Protein AF-A0A7G4RE56-F1 (afdb_monomer_lite)

Sequence (314 aa):
MMWFKVSLYVEFMYIWIKIKLLVVIKYFFMFKDSVDKNINSIPRKENYVLDYPNENDLSDFLHYVKHDDAMAEIYFKNNEVLEDETIQLFKNQGKFIHKSDNKINQRCDLMLVLRDHGKVIGFIELRLTKNSKMMPQLFSLFIDEPYRRKGLANLMMVHALDFFVHSGQKDMTVSPTAESLTVYNKFAFYPPEFDDNGLKNWFEKKEDERLDILQNEPSEFLMMDLRNPSCRETFEFHRKKAVQNFVKFDISPLLKDDLKTDVFEWRKKATTPPSLANNDLGVLSILDDKKKRKAEKIEQESFPDQDNNPLNNS

pLDDT: mean 78.77, std 21.89, range [31.61, 98.25]

Secondary structure (DSSP, 8-state):
--HHHHHHHHHHHHHHHHHHHHHHHHHHHHHHHHHS--S--------EEEE---GGGHHHHHHHHHH-HHHHHHHEETTTEEPHHHHHHHHTTTEEEEPPTTS---EEEEEEEEEETTEEEEEEEEEEE--TTS--EEEEEEE-GGGTTSSHHHHHHHHHHHHHHHTT--EEEE---TTTHHHHGGGT-B-TT--HHHHHHHHHS-HHHHHHHHHHS--S-EEEETTSHHHHHHHHHHHHHHHTTPPSEEE-HHHHHHTTS-GGGGGGG-------TT------------------------------------

Radius of gyration: 34.69 Å; chains: 1; bounding box: 79×94×124 Å

Foldseek 3Di:
DPVVVVVVVVVVVVVVVVVVVVVVVVVVVVVVVVPPPPDPDPPDPWAKEKFFAAQVLVVVVLVVLVVDVVSQVLQADPVSDGDPQVNVCRHVRQWDFDQDPVRQRFWIKGKMFMDTPRHTQWMWIWIGGPDPVDATERSDTDGHPVCPPLLVSVVRVLLVCLLCVLLVHFKYKYFDDLVCLLVCLQQLWAAPPDDLVRSLVLLVDDSVVNSVCCNVPPDRMTMQGCVRPSSVVSNVVSSVVSVVSDDDYHYDPVSVVPSNHHSSCVVVVPPDDPPPPDDPDDDDPDDDDDDDDDDDDDDDDDDDDDDDDDDDDD

Structure (mmCIF, N/CA/C/O backbone):
data_AF-A0A7G4RE56-F1
#
_entry.id   AF-A0A7G4RE56-F1
#
loop_
_atom_site.group_PDB
_atom_site.id
_atom_site.type_symbol
_atom_site.label_atom_id
_atom_site.label_alt_id
_atom_site.label_comp_id
_atom_site.label_asym_id
_atom_site.label_entity_id
_atom_site.label_seq_id
_atom_site.pdbx_PDB_ins_code
_atom_site.Cartn_x
_atom_site.Cartn_y
_atom_site.Cartn_z
_atom_site.occupancy
_atom_site.B_iso_or_equiv
_atom_site.auth_seq_id
_atom_site.auth_comp_id
_atom_site.auth_asym_id
_atom_site.auth_atom_id
_atom_site.pdbx_PDB_model_num
ATOM 1 N N . MET A 1 1 ? -10.495 -55.057 -40.048 1.00 50.53 1 MET A N 1
ATOM 2 C CA . MET A 1 1 ? -10.247 -53.607 -40.250 1.00 50.53 1 MET A CA 1
ATOM 3 C C . MET A 1 1 ? -11.503 -52.726 -40.067 1.00 50.53 1 MET A C 1
ATOM 5 O O . MET A 1 1 ? -11.502 -51.583 -40.499 1.00 50.53 1 MET A O 1
ATOM 9 N N . MET A 1 2 ? -12.565 -53.210 -39.399 1.00 44.09 2 MET A N 1
ATOM 10 C CA . MET A 1 2 ? -13.850 -52.488 -39.262 1.00 44.09 2 MET A CA 1
ATOM 11 C C . MET A 1 2 ? -14.134 -51.998 -37.823 1.00 44.09 2 MET A C 1
ATOM 13 O O . MET A 1 2 ? -14.895 -51.059 -37.634 1.00 44.09 2 MET A O 1
ATOM 17 N N . TRP A 1 3 ? -13.445 -52.551 -36.817 1.00 39.84 3 TRP A N 1
ATOM 18 C CA . TRP A 1 3 ? -13.633 -52.219 -35.395 1.00 39.84 3 TRP A CA 1
ATOM 19 C C . TRP A 1 3 ? -12.936 -50.919 -34.948 1.00 39.84 3 TRP A C 1
ATOM 21 O O . TRP A 1 3 ? -13.441 -50.214 -34.082 1.00 39.84 3 TRP A O 1
ATOM 31 N N . PHE A 1 4 ? -11.831 -50.532 -35.596 1.00 45.75 4 PHE A N 1
ATOM 32 C CA . PHE A 1 4 ? -11.092 -49.304 -35.256 1.00 45.75 4 PHE A CA 1
ATOM 33 C C . PHE A 1 4 ? -11.843 -48.008 -35.615 1.00 45.75 4 PHE A C 1
ATOM 35 O O . PHE A 1 4 ? -11.692 -47.000 -34.930 1.00 45.75 4 PHE A O 1
ATOM 42 N N . LYS A 1 5 ? -12.694 -48.022 -36.653 1.00 48.28 5 LYS A N 1
ATOM 43 C CA . LYS A 1 5 ? -13.474 -46.836 -37.059 1.00 48.28 5 LYS A CA 1
ATOM 44 C C . LYS A 1 5 ? -14.644 -46.533 -36.119 1.00 48.28 5 LYS A C 1
ATOM 46 O O . LYS A 1 5 ? -14.995 -45.370 -35.960 1.00 48.28 5 LYS A O 1
ATOM 51 N N . VAL A 1 6 ? -15.222 -47.555 -35.483 1.00 53.66 6 VAL A N 1
ATOM 52 C CA . VAL A 1 6 ? -16.331 -47.378 -34.530 1.00 53.66 6 VAL A CA 1
ATOM 53 C C . VAL A 1 6 ? -15.815 -46.805 -33.206 1.00 53.66 6 VAL A C 1
ATOM 55 O O . VAL A 1 6 ? -16.445 -45.913 -32.650 1.00 53.66 6 VAL A O 1
ATOM 58 N N . SER A 1 7 ? -14.629 -47.233 -32.753 1.00 55.28 7 SER A N 1
ATOM 59 C CA . SER A 1 7 ? -14.017 -46.743 -31.508 1.00 55.28 7 SER A CA 1
ATOM 60 C C . SER A 1 7 ? -13.700 -45.245 -31.551 1.00 55.28 7 SER A C 1
ATOM 62 O O . SER A 1 7 ? -14.051 -44.522 -30.623 1.00 55.28 7 SER A O 1
ATOM 64 N N . LEU A 1 8 ? -13.116 -44.755 -32.654 1.00 57.03 8 LEU A N 1
ATOM 65 C CA . LEU A 1 8 ? -12.843 -43.321 -32.812 1.00 57.03 8 LEU A CA 1
ATOM 66 C C . LEU A 1 8 ? -14.137 -42.496 -32.819 1.00 57.03 8 LEU A C 1
ATOM 68 O O . LEU A 1 8 ? -14.199 -41.432 -32.213 1.00 57.03 8 LEU A O 1
ATOM 72 N N . TYR A 1 9 ? -15.189 -42.982 -33.482 1.00 63.78 9 TYR A N 1
ATOM 73 C CA . TYR A 1 9 ? -16.450 -42.245 -33.576 1.00 63.78 9 TYR A CA 1
ATOM 74 C C . TYR A 1 9 ? -17.130 -42.076 -32.207 1.00 63.78 9 TYR A C 1
ATOM 76 O O . TYR A 1 9 ? -17.676 -41.013 -31.914 1.00 63.78 9 TYR A O 1
ATOM 84 N N . VAL A 1 10 ? -17.039 -43.091 -31.341 1.00 65.25 10 VAL A N 1
ATOM 85 C CA . VAL A 1 10 ? -17.579 -43.043 -29.972 1.00 65.25 10 VAL A CA 1
ATOM 86 C C . VAL A 1 10 ? -16.784 -42.076 -29.086 1.00 65.25 10 VAL A C 1
ATOM 88 O O . VAL A 1 10 ? -17.392 -41.289 -28.359 1.00 65.25 10 VAL A O 1
ATOM 91 N N . GLU A 1 11 ? -15.451 -42.055 -29.184 1.00 65.62 11 GLU A N 1
ATOM 92 C CA . GLU A 1 11 ? -14.619 -41.093 -28.442 1.00 65.62 11 GLU A CA 1
ATOM 93 C C . GLU A 1 11 ? -14.876 -39.644 -28.876 1.00 65.62 11 GLU A C 1
ATOM 95 O O . GLU A 1 11 ? -15.047 -38.765 -28.027 1.00 65.62 11 GLU A O 1
ATOM 100 N N . PHE A 1 12 ? -15.001 -39.391 -30.183 1.00 66.75 12 PHE A N 1
ATOM 101 C CA . PHE A 1 12 ? -15.346 -38.062 -30.693 1.00 66.75 12 PHE A CA 1
ATOM 102 C C . PHE A 1 12 ? -16.739 -37.612 -30.237 1.00 66.75 12 PHE A C 1
ATOM 104 O O . PHE A 1 12 ? -16.906 -36.457 -29.837 1.00 66.75 12 PHE A O 1
ATOM 111 N N . MET A 1 13 ? -17.732 -38.511 -30.220 1.00 66.06 13 MET A N 1
ATOM 112 C CA . MET A 1 13 ? -19.056 -38.199 -29.672 1.00 66.06 13 MET A CA 1
ATOM 113 C C . MET A 1 13 ? -18.996 -37.856 -28.180 1.00 66.06 13 MET A C 1
ATOM 115 O O . MET A 1 13 ? -19.647 -36.906 -27.743 1.00 66.06 13 MET A O 1
ATOM 119 N N . TYR A 1 14 ? -18.199 -38.589 -27.400 1.00 68.69 14 TYR A N 1
ATOM 120 C CA . TYR A 1 14 ? -18.064 -38.360 -25.963 1.00 68.69 14 TYR A CA 1
ATOM 121 C C . TYR A 1 14 ? -17.399 -37.013 -25.648 1.00 68.69 14 TYR A C 1
ATOM 123 O O . TYR A 1 14 ? -17.873 -36.267 -24.786 1.00 68.69 14 TYR A O 1
ATOM 131 N N . ILE A 1 15 ? -16.351 -36.652 -26.395 1.00 73.38 15 ILE A N 1
ATOM 132 C CA . ILE A 1 15 ? -15.692 -35.343 -26.289 1.00 73.38 15 ILE A CA 1
ATOM 133 C C . ILE A 1 15 ? -16.670 -34.223 -26.662 1.00 73.38 15 ILE A C 1
ATOM 135 O O . ILE A 1 15 ? -16.774 -33.224 -25.948 1.00 73.38 15 ILE A O 1
ATOM 139 N N . TRP A 1 16 ? -17.448 -34.399 -27.731 1.00 69.31 16 TRP A N 1
ATOM 140 C CA . TRP A 1 16 ? -18.399 -33.384 -28.180 1.00 69.31 16 TRP A CA 1
ATOM 141 C C . TRP A 1 16 ? -19.554 -33.166 -27.190 1.00 69.31 16 TRP A C 1
ATOM 143 O O . TRP A 1 16 ? -19.952 -32.025 -26.943 1.00 69.31 16 TRP A O 1
ATOM 153 N N . ILE A 1 17 ? -20.046 -34.236 -26.557 1.00 76.56 17 ILE A N 1
ATOM 154 C CA . ILE A 1 17 ? -21.043 -34.152 -25.479 1.00 76.56 17 ILE A CA 1
ATOM 155 C C . ILE A 1 17 ? -20.462 -33.431 -24.257 1.00 76.56 17 ILE A C 1
ATOM 157 O O . ILE A 1 17 ? -21.127 -32.549 -23.714 1.00 76.56 17 ILE A O 1
ATOM 161 N N . LYS A 1 18 ? -19.220 -33.733 -23.852 1.00 71.25 18 LYS A N 1
ATOM 162 C CA . LYS A 1 18 ? -18.554 -33.034 -22.738 1.00 71.25 18 LYS A CA 1
ATOM 163 C C . LYS A 1 18 ? -18.386 -31.539 -23.002 1.00 71.25 18 LYS A C 1
ATOM 165 O O . LYS A 1 18 ? -18.663 -30.739 -22.113 1.00 71.25 18 LYS A O 1
ATOM 170 N N . ILE A 1 19 ? -17.989 -31.155 -24.216 1.00 74.25 19 ILE A N 1
ATOM 171 C CA . ILE A 1 19 ? -17.854 -29.742 -24.600 1.00 74.25 19 ILE A CA 1
ATOM 172 C C . ILE A 1 19 ? -19.219 -29.048 -24.557 1.00 74.25 19 ILE A C 1
ATOM 174 O O . ILE A 1 19 ? -19.339 -27.976 -23.968 1.00 74.25 19 ILE A O 1
ATOM 178 N N . LYS A 1 20 ? -20.274 -29.667 -25.104 1.00 71.44 20 LYS A N 1
ATOM 179 C CA . LYS A 1 20 ? -21.631 -29.107 -25.024 1.00 71.44 20 LYS A CA 1
ATOM 180 C C . LYS A 1 20 ? -22.129 -28.974 -23.589 1.00 71.44 20 LYS A C 1
ATOM 182 O O . LYS A 1 20 ? -22.735 -27.959 -23.264 1.00 71.44 20 LYS A O 1
ATOM 187 N N . LEU A 1 21 ? -21.851 -29.952 -22.731 1.00 71.00 21 LEU A N 1
ATOM 188 C CA . LEU A 1 21 ? -22.238 -29.905 -21.325 1.00 71.00 21 LEU A CA 1
ATOM 189 C C . LEU A 1 21 ? -21.498 -28.787 -20.576 1.00 71.00 21 LEU A C 1
ATOM 191 O O . LEU A 1 21 ? -22.130 -28.042 -19.838 1.00 71.00 21 LEU A O 1
ATOM 195 N N . LEU A 1 22 ? -20.197 -28.603 -20.826 1.00 68.44 22 LEU A N 1
ATOM 196 C CA . LEU A 1 22 ? -19.412 -27.493 -20.268 1.00 68.44 22 LEU A CA 1
ATOM 197 C C . LEU A 1 22 ? -19.931 -26.128 -20.730 1.00 68.44 22 LEU A C 1
ATOM 199 O O . LEU A 1 22 ? -20.025 -25.203 -19.926 1.00 68.44 22 LEU A O 1
ATOM 203 N N . VAL A 1 23 ? -20.318 -26.005 -22.002 1.00 68.81 23 VAL A N 1
ATOM 204 C CA . VAL A 1 23 ? -20.932 -24.783 -22.534 1.00 68.81 23 VAL A CA 1
ATOM 205 C C . VAL A 1 23 ? -22.280 -24.524 -21.858 1.00 68.81 23 VAL A C 1
ATOM 207 O O . VAL A 1 23 ? -22.506 -23.418 -21.378 1.00 68.81 23 VAL A O 1
ATOM 210 N N . VAL A 1 24 ? -23.149 -25.531 -21.735 1.00 69.25 24 VAL A N 1
ATOM 211 C CA . VAL A 1 24 ? -24.454 -25.388 -21.065 1.00 69.25 24 VAL A CA 1
ATOM 212 C C . VAL A 1 24 ? -24.295 -25.043 -19.585 1.00 69.25 24 VAL A C 1
ATOM 214 O O . VAL A 1 24 ? -24.998 -24.162 -19.108 1.00 69.25 24 VAL A O 1
ATOM 217 N N . ILE A 1 25 ? -23.348 -25.658 -18.872 1.00 69.06 25 ILE A N 1
ATO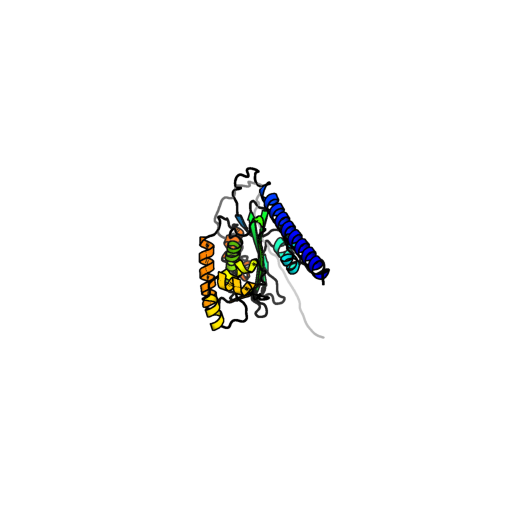M 218 C CA . ILE A 1 25 ? -23.047 -25.331 -17.471 1.00 69.06 25 ILE A CA 1
ATOM 219 C C . ILE A 1 25 ? -22.549 -23.885 -17.355 1.00 69.06 25 ILE A C 1
ATOM 221 O O . ILE A 1 25 ? -23.044 -23.137 -16.517 1.00 69.06 25 ILE A O 1
ATOM 225 N N . LYS A 1 26 ? -21.635 -23.452 -18.233 1.00 64.56 26 LYS A N 1
ATOM 226 C CA . LYS A 1 26 ? -21.131 -22.071 -18.252 1.00 64.56 26 LYS A CA 1
ATOM 227 C C . LYS A 1 26 ? -22.250 -21.059 -18.516 1.00 64.56 26 LYS A C 1
ATOM 229 O O . LYS A 1 26 ? -22.318 -20.049 -17.823 1.00 64.56 26 LYS A O 1
ATOM 234 N N . TYR A 1 27 ? -23.149 -21.343 -19.461 1.00 59.19 27 TYR A N 1
ATOM 235 C CA . TYR A 1 27 ? -24.326 -20.506 -19.710 1.00 59.19 27 TYR A CA 1
ATOM 236 C C . TYR A 1 27 ? -25.321 -20.546 -18.545 1.00 59.19 27 TYR A C 1
ATOM 238 O O . TYR A 1 27 ? -25.863 -19.508 -18.189 1.00 59.19 27 TYR A O 1
ATOM 246 N N . PHE A 1 28 ? -25.534 -21.699 -17.910 1.00 57.69 28 PHE A N 1
ATOM 247 C CA . PHE A 1 28 ? -26.423 -21.828 -16.755 1.00 57.69 28 PHE A CA 1
ATOM 248 C C . PHE A 1 28 ? -25.921 -21.016 -15.553 1.00 57.69 28 PHE A C 1
ATOM 250 O O . PHE A 1 28 ? -26.717 -20.324 -14.926 1.00 57.69 28 PHE A O 1
ATOM 257 N N . PHE A 1 29 ? -24.612 -21.016 -15.275 1.00 54.12 29 PHE A N 1
ATOM 258 C CA . PHE A 1 29 ? -24.022 -20.137 -14.258 1.00 54.12 29 PHE A CA 1
ATOM 259 C C . PHE A 1 29 ? -24.104 -18.655 -14.660 1.00 54.12 29 PHE A C 1
ATOM 261 O O . PHE A 1 29 ? -24.534 -17.841 -13.850 1.00 54.12 29 PHE A O 1
ATOM 268 N N . MET A 1 30 ? -23.844 -18.312 -15.929 1.00 48.22 30 MET A N 1
ATOM 269 C CA . MET A 1 30 ? -24.024 -16.937 -16.431 1.00 48.22 30 MET A CA 1
ATOM 270 C C . MET A 1 30 ? -25.466 -16.419 -16.294 1.00 48.22 30 MET A C 1
ATOM 272 O O . MET A 1 30 ? -25.665 -15.237 -16.022 1.00 48.22 30 MET A O 1
ATOM 276 N N . PHE A 1 31 ? -26.470 -17.278 -16.500 1.00 45.56 31 PHE A N 1
ATOM 277 C CA . PHE A 1 31 ? -27.884 -16.909 -16.386 1.00 45.56 31 PHE A CA 1
ATOM 278 C C . PHE A 1 31 ? -28.397 -16.944 -14.943 1.00 45.56 31 PHE A C 1
ATOM 280 O O . PHE A 1 31 ? -29.285 -16.164 -14.602 1.00 45.56 31 PHE A O 1
ATOM 287 N N . LYS A 1 32 ? -27.831 -17.781 -14.064 1.00 44.97 32 LYS A N 1
ATOM 288 C CA . LYS A 1 32 ? -28.158 -17.741 -12.631 1.00 44.97 32 LYS A CA 1
ATOM 289 C C . LYS A 1 32 ? -27.703 -16.419 -11.996 1.00 44.97 32 LYS A C 1
ATOM 291 O O . LYS A 1 32 ? -28.453 -15.842 -11.218 1.00 44.97 32 LYS A O 1
ATOM 296 N N . ASP A 1 33 ? -26.578 -15.862 -12.447 1.00 43.69 33 ASP A N 1
ATOM 297 C CA . ASP A 1 33 ? -26.088 -14.544 -12.010 1.00 43.69 33 ASP A CA 1
ATOM 298 C C . ASP A 1 33 ? -26.874 -13.349 -12.594 1.00 43.69 33 ASP A C 1
ATOM 300 O O . ASP A 1 33 ? -26.669 -12.200 -12.179 1.00 43.69 33 ASP A O 1
ATOM 304 N N . SER A 1 34 ? -27.776 -13.586 -13.560 1.00 43.41 34 SER A N 1
ATOM 305 C CA . SER A 1 34 ? -28.570 -12.531 -14.206 1.00 43.41 34 SER A CA 1
ATOM 306 C C . SER A 1 34 ? -30.022 -12.440 -13.728 1.00 43.41 34 SER A C 1
ATOM 308 O O . SER A 1 34 ? -30.680 -11.451 -14.043 1.00 43.41 34 SER A O 1
ATOM 310 N N . VAL A 1 35 ? -30.548 -13.433 -13.000 1.00 43.34 35 VAL A N 1
ATOM 311 C CA . VAL A 1 35 ? -31.979 -13.476 -12.624 1.00 43.34 35 VAL A CA 1
ATOM 312 C C . VAL A 1 35 ? -32.268 -12.871 -11.240 1.00 43.34 35 VAL A C 1
ATOM 314 O O . VAL A 1 35 ? -33.377 -12.391 -11.025 1.00 43.34 35 VAL A O 1
ATOM 317 N N . ASP A 1 36 ? -31.268 -12.716 -10.366 1.00 40.06 36 ASP A N 1
ATOM 318 C CA . ASP A 1 36 ? -31.451 -12.074 -9.046 1.00 40.06 36 ASP A CA 1
ATOM 319 C C . ASP A 1 36 ? -31.147 -10.557 -9.025 1.00 40.06 36 ASP A C 1
ATOM 321 O O . ASP A 1 36 ? -31.217 -9.910 -7.981 1.00 40.06 36 ASP A O 1
ATOM 325 N N . LYS A 1 37 ? -30.857 -9.934 -10.179 1.00 44.09 37 LYS A N 1
ATOM 326 C CA . LYS A 1 37 ? -30.503 -8.497 -10.282 1.00 44.09 37 LYS A CA 1
ATOM 327 C C . LYS A 1 37 ? -31.675 -7.544 -10.558 1.00 44.09 37 LYS A C 1
ATOM 329 O O . LYS A 1 37 ? -31.446 -6.408 -10.959 1.00 44.09 37 LYS A O 1
ATOM 334 N N . ASN A 1 38 ? -32.917 -7.967 -10.319 1.00 39.81 38 ASN A N 1
ATOM 335 C CA . ASN A 1 38 ? -34.112 -7.121 -10.473 1.00 39.81 38 ASN A CA 1
ATOM 336 C C . ASN A 1 38 ? -34.850 -6.864 -9.148 1.00 39.81 38 ASN A C 1
ATOM 338 O O . ASN A 1 38 ? -36.077 -6.795 -9.100 1.00 39.81 38 ASN A O 1
ATOM 342 N N . ILE A 1 39 ? -34.103 -6.657 -8.064 1.00 43.00 39 ILE A N 1
ATOM 343 C CA . ILE A 1 39 ? -34.592 -5.847 -6.946 1.00 43.00 39 ILE A CA 1
ATOM 344 C C . ILE A 1 39 ? -34.081 -4.436 -7.217 1.00 43.00 39 ILE A C 1
ATOM 346 O O . ILE A 1 39 ? -32.874 -4.231 -7.291 1.00 43.00 39 ILE A O 1
ATOM 350 N N . ASN A 1 40 ? -34.998 -3.482 -7.394 1.00 41.41 40 ASN A N 1
ATOM 351 C CA . ASN A 1 40 ? -34.723 -2.048 -7.486 1.00 41.41 40 ASN A CA 1
ATOM 352 C C . ASN A 1 40 ? -33.900 -1.570 -6.274 1.00 41.41 40 ASN A C 1
ATOM 354 O O . ASN A 1 40 ? -34.446 -1.027 -5.314 1.00 41.41 40 ASN A O 1
ATOM 358 N N . SER A 1 41 ? -32.583 -1.759 -6.295 1.00 43.34 41 SER A N 1
ATOM 359 C CA . SER A 1 41 ? -31.679 -1.103 -5.368 1.00 43.34 41 SER A CA 1
ATOM 360 C C . SER A 1 41 ? -31.425 0.286 -5.929 1.00 43.34 41 SER A C 1
ATOM 362 O O . SER A 1 41 ? -30.678 0.453 -6.894 1.00 43.34 41 SER A O 1
ATOM 364 N N . ILE A 1 42 ? -32.066 1.291 -5.335 1.00 43.28 42 ILE A N 1
ATOM 365 C CA . ILE A 1 42 ? -31.608 2.680 -5.434 1.00 43.28 42 ILE A CA 1
ATOM 366 C C . ILE A 1 42 ? -30.080 2.647 -5.260 1.00 43.28 42 ILE A C 1
ATOM 368 O O . ILE A 1 42 ? -29.639 2.012 -4.296 1.00 43.28 42 ILE A O 1
ATOM 372 N N . PRO A 1 43 ? -29.271 3.253 -6.156 1.00 53.22 43 PRO A N 1
ATOM 373 C CA . PRO A 1 43 ? -27.822 3.250 -6.010 1.00 53.22 43 PRO A CA 1
ATOM 374 C C . PRO A 1 43 ? -27.491 3.767 -4.617 1.00 53.22 43 PRO A C 1
ATOM 376 O O . PRO A 1 43 ? -27.753 4.932 -4.299 1.00 53.22 43 PRO A O 1
ATOM 379 N N . ARG A 1 44 ? -27.011 2.876 -3.745 1.00 63.81 44 ARG A N 1
ATOM 380 C CA . ARG A 1 44 ? -26.647 3.266 -2.391 1.00 63.81 44 ARG A CA 1
ATOM 381 C C . ARG A 1 44 ? -25.516 4.271 -2.555 1.00 63.81 44 ARG A C 1
ATOM 383 O O . ARG A 1 44 ? -24.536 3.990 -3.239 1.00 63.81 44 ARG A O 1
ATOM 390 N N . LYS A 1 45 ? -25.705 5.476 -2.024 1.00 78.75 45 LYS A N 1
ATOM 391 C CA . LYS A 1 45 ? -24.697 6.526 -2.116 1.00 78.75 45 LYS A CA 1
ATOM 392 C C . LYS A 1 45 ? -23.474 6.064 -1.333 1.00 78.75 45 LYS A C 1
ATOM 394 O O . LYS A 1 45 ? -23.500 6.131 -0.108 1.00 78.75 45 LYS A O 1
ATOM 399 N N . GLU A 1 46 ? -22.461 5.602 -2.058 1.00 83.69 46 GLU A N 1
ATOM 400 C CA . GLU A 1 46 ? -21.185 5.157 -1.502 1.00 83.69 46 GLU A CA 1
ATOM 401 C C . GLU A 1 46 ? -20.612 6.266 -0.612 1.00 83.69 46 GLU A C 1
ATOM 403 O O . GLU A 1 46 ? -20.625 7.450 -0.980 1.00 83.69 46 GLU A O 1
ATOM 408 N N . ASN A 1 47 ? -20.166 5.890 0.584 1.00 90.94 47 ASN A N 1
ATOM 409 C CA . ASN A 1 47 ? -19.596 6.810 1.556 1.00 90.94 47 ASN A CA 1
ATOM 410 C C . ASN A 1 47 ? -18.263 6.262 2.053 1.00 90.94 47 ASN A C 1
ATOM 412 O O . ASN A 1 47 ? -18.175 5.710 3.155 1.00 90.94 47 ASN A O 1
ATOM 416 N N . TYR A 1 48 ? -17.246 6.405 1.204 1.00 96.56 48 TYR A N 1
ATOM 417 C CA . TYR A 1 48 ? -15.909 5.918 1.492 1.00 96.56 48 TYR A CA 1
ATOM 418 C C . TYR A 1 48 ? -15.198 6.792 2.520 1.00 96.56 48 TYR A C 1
ATOM 420 O O . TYR A 1 48 ? -15.081 8.003 2.334 1.00 96.56 48 TYR A O 1
ATOM 428 N N . VAL A 1 49 ? -14.674 6.169 3.574 1.00 97.38 49 VAL A N 1
ATOM 429 C CA . VAL A 1 49 ? -13.858 6.836 4.596 1.00 97.38 49 VAL A CA 1
ATOM 430 C C . VAL A 1 49 ? -12.558 6.068 4.781 1.00 97.38 49 VAL A C 1
ATOM 432 O O . VAL A 1 49 ? -12.587 4.878 5.092 1.00 97.38 49 VAL A O 1
ATOM 435 N N . LEU A 1 50 ? -11.424 6.743 4.596 1.00 98.00 50 LEU A N 1
ATOM 436 C CA . LEU A 1 50 ? -10.105 6.214 4.930 1.00 98.00 50 LEU A CA 1
ATOM 437 C C . LEU A 1 50 ? -9.756 6.603 6.371 1.00 98.00 50 LEU A C 1
ATOM 439 O O . LEU A 1 50 ? -9.806 7.784 6.729 1.00 98.00 50 LEU A O 1
ATOM 443 N N . ASP A 1 51 ? -9.410 5.616 7.192 1.00 97.00 51 ASP A N 1
ATOM 444 C CA . ASP A 1 51 ? -9.157 5.797 8.622 1.00 97.00 51 ASP A CA 1
ATOM 445 C C . ASP A 1 51 ? -8.155 4.761 9.157 1.00 97.00 51 ASP A C 1
ATOM 447 O O . ASP A 1 51 ? -7.687 3.881 8.434 1.00 97.00 51 ASP A O 1
ATOM 451 N N . TYR A 1 52 ? -7.841 4.848 10.444 1.00 97.06 52 TYR A N 1
ATOM 452 C CA . TYR A 1 52 ? -7.199 3.791 11.206 1.00 97.06 52 TYR A CA 1
ATOM 453 C C . TYR A 1 52 ? -8.200 2.687 11.610 1.00 97.06 52 TYR A C 1
ATOM 455 O O . TYR A 1 52 ? -9.389 2.966 11.823 1.00 97.06 52 TYR A O 1
ATOM 463 N N . PRO A 1 53 ? -7.750 1.423 11.732 1.00 96.69 53 PRO A N 1
ATOM 464 C CA . PRO A 1 53 ? -8.534 0.381 12.381 1.00 96.69 53 PRO A CA 1
ATOM 465 C C . PRO A 1 53 ? -8.702 0.680 13.875 1.00 96.69 53 PRO A C 1
ATOM 467 O O . PRO A 1 53 ? -7.957 1.457 14.467 1.00 96.69 53 PRO A O 1
ATOM 470 N N . ASN A 1 54 ? -9.658 0.014 14.502 1.00 94.38 54 ASN A N 1
ATOM 471 C CA . ASN A 1 54 ? -9.855 -0.061 15.943 1.00 94.38 54 ASN A CA 1
ATOM 472 C C . ASN A 1 54 ? -10.183 -1.507 16.345 1.00 94.38 54 ASN A C 1
ATOM 474 O O . ASN A 1 54 ? -10.414 -2.359 15.492 1.00 94.38 54 ASN A O 1
ATOM 478 N N . GLU A 1 55 ? -10.237 -1.794 17.645 1.00 94.19 55 GLU A N 1
ATOM 479 C CA . GLU A 1 55 ? -10.442 -3.160 18.150 1.00 94.19 55 GLU A CA 1
ATOM 480 C C . GLU A 1 55 ? -11.705 -3.853 17.611 1.00 94.19 55 GLU A C 1
ATOM 482 O O . GLU A 1 55 ? -11.688 -5.067 17.408 1.00 94.19 55 GLU A O 1
ATOM 487 N N . ASN A 1 56 ? -12.774 -3.105 17.318 1.00 93.88 56 ASN A N 1
ATOM 488 C CA . ASN A 1 56 ? -14.019 -3.684 16.806 1.00 93.88 56 ASN A CA 1
ATOM 489 C C . ASN A 1 56 ? -13.883 -4.191 15.363 1.00 93.88 56 ASN A C 1
ATOM 491 O O . ASN A 1 56 ? -14.653 -5.051 14.943 1.00 93.88 56 ASN A O 1
ATOM 495 N N . ASP A 1 57 ? -12.894 -3.699 14.613 1.00 94.69 57 ASP A N 1
ATOM 496 C CA . ASP A 1 57 ? -12.656 -4.113 13.229 1.00 94.69 57 ASP A CA 1
ATOM 497 C C . ASP A 1 57 ? -11.956 -5.471 13.127 1.00 94.69 57 ASP A C 1
ATOM 499 O O . ASP A 1 57 ? -11.916 -6.062 12.049 1.00 94.69 57 ASP A O 1
ATOM 503 N N . LEU A 1 58 ? -11.407 -5.987 14.234 1.00 92.56 58 LEU A N 1
ATOM 504 C CA . LEU A 1 58 ? -10.645 -7.235 14.233 1.00 92.56 58 LEU A CA 1
ATOM 505 C C . LEU A 1 58 ? -11.488 -8.421 13.742 1.00 92.56 58 LEU A C 1
ATOM 507 O O . LEU A 1 58 ? -10.973 -9.296 13.052 1.00 92.56 58 LEU A O 1
ATOM 511 N N . SER A 1 59 ? -12.784 -8.450 14.065 1.00 90.75 59 SER A N 1
ATOM 512 C CA . SER A 1 59 ? -13.679 -9.520 13.607 1.00 90.75 59 SER A CA 1
ATOM 513 C C . SER A 1 59 ? -13.894 -9.485 12.092 1.00 90.75 59 SER A C 1
ATOM 515 O O . SER A 1 59 ? -13.846 -10.532 11.448 1.00 90.75 59 SER A O 1
ATOM 517 N N . ASP A 1 60 ? -14.112 -8.297 11.523 1.00 90.31 60 ASP A N 1
ATOM 518 C CA . ASP A 1 60 ? -14.267 -8.121 10.074 1.00 90.31 60 ASP A CA 1
ATOM 519 C C . ASP A 1 60 ? -12.957 -8.463 9.352 1.00 90.31 60 ASP A C 1
ATOM 521 O O . ASP A 1 60 ? -12.958 -9.183 8.357 1.00 90.31 60 ASP A O 1
ATOM 525 N N . PHE A 1 61 ? -11.822 -8.021 9.897 1.00 92.81 61 PHE A N 1
ATOM 526 C CA . PHE A 1 61 ? -10.499 -8.368 9.387 1.00 92.81 61 PHE A CA 1
ATOM 527 C C . PHE A 1 61 ? -10.264 -9.883 9.370 1.00 92.81 61 PHE A C 1
ATOM 529 O O . PHE A 1 61 ? -9.906 -10.438 8.334 1.00 92.81 61 PHE A O 1
ATOM 536 N N . LEU A 1 62 ? -10.518 -10.572 10.488 1.00 91.25 62 LEU A N 1
ATOM 537 C CA . LEU A 1 62 ? -10.377 -12.027 10.577 1.00 91.25 62 LEU A CA 1
ATOM 538 C C . LEU A 1 62 ? -11.299 -12.753 9.598 1.00 91.25 62 LEU A C 1
ATOM 540 O O . LEU A 1 62 ? -10.921 -13.800 9.077 1.00 91.25 62 LEU A O 1
ATOM 544 N N . HIS A 1 63 ? -12.496 -12.218 9.348 1.00 90.81 63 HIS A N 1
ATOM 545 C CA . HIS A 1 63 ? -13.380 -12.761 8.328 1.00 90.81 63 HIS A CA 1
ATOM 546 C C . HIS A 1 63 ? -12.716 -12.694 6.949 1.00 90.81 63 HIS A C 1
ATOM 548 O O . HIS A 1 63 ? -12.618 -13.728 6.298 1.00 90.81 63 HIS A O 1
ATOM 554 N N . TYR A 1 64 ? -12.190 -11.540 6.536 1.00 91.12 64 TYR A N 1
ATOM 555 C CA . TYR A 1 64 ? -11.521 -11.411 5.237 1.00 91.12 64 TYR A CA 1
ATOM 556 C C . TYR A 1 64 ? -10.275 -12.291 5.122 1.00 91.12 64 TYR A C 1
ATOM 558 O O . TYR A 1 64 ? -10.153 -13.044 4.162 1.00 91.12 64 TYR A O 1
ATOM 566 N N . VAL A 1 65 ? -9.393 -12.264 6.124 1.00 90.00 65 VAL A N 1
ATOM 567 C CA . VAL A 1 65 ? -8.145 -13.045 6.112 1.00 90.00 65 VAL A CA 1
ATOM 568 C C . VAL A 1 65 ? -8.409 -14.549 6.031 1.00 90.00 65 VAL A C 1
ATOM 570 O O . VAL A 1 65 ? -7.671 -15.254 5.362 1.00 90.00 65 VAL A O 1
ATOM 573 N N . LYS A 1 66 ? -9.468 -15.063 6.671 1.00 88.44 66 LYS A N 1
ATOM 574 C CA . LYS A 1 66 ? -9.814 -16.496 6.612 1.00 88.44 66 LYS A CA 1
ATOM 575 C C . LYS A 1 66 ? -10.434 -16.947 5.291 1.00 88.44 66 LYS A C 1
ATOM 577 O O . LYS A 1 66 ? -10.460 -18.144 5.038 1.00 88.44 66 LYS A O 1
ATOM 582 N N . HIS A 1 67 ? -10.997 -16.027 4.512 1.00 86.88 67 HIS A N 1
ATOM 583 C CA . HIS A 1 67 ? -11.680 -16.348 3.254 1.00 86.88 67 HIS A CA 1
ATOM 584 C C . HIS A 1 67 ? -10.821 -16.040 2.017 1.00 86.88 67 HIS A C 1
ATOM 586 O O . HIS A 1 67 ? -11.275 -16.275 0.901 1.00 86.88 67 HIS A O 1
ATOM 592 N N . ASP A 1 68 ? -9.599 -15.536 2.208 1.00 86.00 68 ASP A N 1
ATOM 593 C CA . ASP A 1 68 ? -8.620 -15.278 1.155 1.00 86.00 68 ASP A CA 1
ATOM 594 C C . ASP A 1 68 ? -7.337 -16.060 1.471 1.00 86.00 68 ASP A C 1
ATOM 596 O O . ASP A 1 68 ? -6.615 -15.723 2.410 1.00 86.00 68 ASP A O 1
ATOM 600 N N . ASP A 1 69 ? -7.074 -17.126 0.708 1.00 84.31 69 ASP A N 1
ATOM 601 C CA . ASP A 1 69 ? -5.966 -18.060 0.966 1.00 84.31 69 ASP A CA 1
ATOM 602 C C . ASP A 1 69 ? -4.603 -17.351 1.024 1.00 84.31 69 ASP A C 1
ATOM 604 O O . ASP A 1 69 ? -3.764 -17.678 1.865 1.00 84.31 69 ASP A O 1
ATOM 608 N N . ALA A 1 70 ? -4.394 -16.338 0.175 1.00 83.50 70 ALA A N 1
ATOM 609 C CA . ALA A 1 70 ? -3.147 -15.581 0.148 1.00 83.50 70 ALA A CA 1
ATOM 610 C C . ALA A 1 70 ? -2.990 -14.713 1.405 1.00 83.50 70 ALA A C 1
ATOM 612 O O . ALA A 1 70 ? -1.894 -14.594 1.948 1.00 83.50 70 ALA A O 1
ATOM 613 N N . MET A 1 71 ? -4.076 -14.117 1.905 1.00 85.88 71 MET A N 1
ATOM 614 C CA . MET A 1 71 ? -4.037 -13.391 3.178 1.00 85.88 71 MET A CA 1
ATOM 615 C C . MET A 1 71 ? -3.865 -14.338 4.369 1.00 85.88 71 MET A C 1
ATOM 617 O O . MET A 1 71 ? -3.135 -14.004 5.305 1.00 85.88 71 MET A O 1
ATOM 621 N N . ALA A 1 72 ? -4.506 -15.509 4.344 1.00 85.94 72 ALA A N 1
ATOM 622 C CA . ALA A 1 72 ? -4.379 -16.514 5.394 1.00 85.94 72 ALA A CA 1
ATOM 623 C C . ALA A 1 72 ? -2.920 -16.956 5.574 1.00 85.94 72 ALA A C 1
ATOM 625 O O . ALA A 1 72 ? -2.439 -17.007 6.705 1.00 85.94 72 ALA A O 1
ATOM 626 N N . GLU A 1 73 ? -2.206 -17.199 4.473 1.00 84.44 73 GLU A N 1
ATOM 627 C CA . GLU A 1 73 ? -0.788 -17.581 4.481 1.00 84.44 73 GLU A CA 1
ATOM 628 C C . GLU A 1 73 ? 0.113 -16.515 5.127 1.00 84.44 73 GLU A C 1
ATOM 630 O O . GLU A 1 73 ? 1.067 -16.843 5.829 1.00 84.44 73 GLU A O 1
ATOM 635 N N . ILE A 1 74 ? -0.210 -15.234 4.934 1.00 85.12 74 ILE A N 1
ATOM 636 C CA . ILE A 1 74 ? 0.592 -14.113 5.440 1.00 85.12 74 ILE A CA 1
ATOM 637 C C . ILE A 1 74 ? 0.331 -13.845 6.931 1.00 85.12 74 ILE A C 1
ATOM 639 O O . ILE A 1 74 ? 1.246 -13.469 7.664 1.00 85.12 74 ILE A O 1
ATOM 643 N N . TYR A 1 75 ? -0.916 -13.991 7.386 1.00 85.94 75 TYR A N 1
ATOM 644 C CA . TYR A 1 75 ? -1.339 -13.548 8.721 1.00 85.94 75 TYR A CA 1
ATOM 645 C C . TYR A 1 75 ? -1.465 -14.667 9.757 1.00 85.94 75 TYR A C 1
ATOM 647 O O . TYR A 1 75 ? -1.471 -14.381 10.961 1.00 85.94 75 TYR A O 1
ATOM 655 N N . PHE A 1 76 ? -1.596 -15.924 9.332 1.00 85.81 76 PHE A N 1
ATOM 656 C CA . PHE A 1 76 ? -1.726 -17.047 10.248 1.00 85.81 76 PHE A CA 1
ATOM 657 C C . PHE A 1 76 ? -0.441 -17.856 10.354 1.00 85.81 76 PHE A C 1
ATOM 659 O O . PHE A 1 76 ? 0.151 -18.291 9.374 1.00 85.81 76 PHE A O 1
ATOM 666 N N . LYS A 1 77 ? -0.061 -18.158 11.597 1.00 75.75 77 LYS A N 1
ATOM 667 C CA . LYS A 1 77 ? 0.910 -19.224 11.869 1.00 75.75 77 LYS A CA 1
ATOM 668 C C . LYS A 1 77 ? 0.267 -20.587 11.600 1.00 75.75 77 LYS A C 1
ATOM 670 O O . LYS A 1 77 ? -0.955 -20.690 11.584 1.00 75.75 77 LYS A O 1
ATOM 675 N N . ASN A 1 78 ? 1.080 -21.645 11.535 1.00 68.94 78 ASN A N 1
ATOM 676 C CA . ASN A 1 78 ? 0.694 -23.047 11.263 1.00 68.94 78 ASN A CA 1
ATOM 677 C C . ASN A 1 78 ? -0.537 -23.608 12.028 1.00 68.94 78 ASN A C 1
ATOM 679 O O . ASN A 1 78 ? -1.024 -24.673 11.668 1.00 68.94 78 ASN A O 1
ATOM 683 N N . ASN A 1 79 ? -1.037 -22.924 13.065 1.00 69.62 79 ASN A N 1
ATOM 684 C CA . ASN A 1 79 ? -2.217 -23.296 13.855 1.00 69.62 79 ASN A CA 1
ATOM 685 C C . ASN A 1 79 ? -3.407 -22.319 13.692 1.00 69.62 79 ASN A C 1
ATOM 687 O O . ASN A 1 79 ? -4.226 -22.223 14.603 1.00 69.62 79 ASN A O 1
ATOM 691 N N . GLU A 1 80 ? -3.471 -21.531 12.613 1.00 75.19 80 GLU A N 1
ATOM 692 C CA . GLU A 1 80 ? -4.510 -20.503 12.379 1.00 75.19 80 GLU A CA 1
ATOM 693 C C . GLU A 1 80 ? -4.587 -19.416 13.471 1.00 75.19 80 GLU A C 1
ATOM 695 O O . GLU A 1 80 ? -5.607 -18.751 13.672 1.00 75.19 80 GLU A O 1
ATOM 700 N N . VAL A 1 81 ? -3.488 -19.223 14.204 1.00 78.06 81 VAL A N 1
ATOM 701 C CA . VAL A 1 81 ? -3.371 -18.175 15.220 1.00 78.06 81 VAL A CA 1
ATOM 702 C C . VAL A 1 81 ? -2.838 -16.916 14.551 1.00 78.06 81 VAL A C 1
ATOM 704 O O . VAL A 1 81 ? -1.762 -16.949 13.948 1.00 78.06 81 VAL A O 1
ATOM 707 N N . LEU A 1 82 ? -3.597 -15.822 14.666 1.00 82.50 82 LEU A N 1
ATOM 708 C CA . LEU A 1 82 ? -3.207 -14.506 14.162 1.00 82.50 82 LEU A CA 1
ATOM 709 C C . LEU A 1 82 ? -1.933 -14.028 14.868 1.00 82.50 82 LEU A C 1
ATOM 711 O O . LEU A 1 82 ? -1.798 -14.192 16.082 1.00 82.50 82 LEU A O 1
ATOM 715 N N . GLU A 1 83 ? -1.014 -13.416 14.125 1.00 82.69 83 GLU A N 1
ATOM 716 C CA . GLU A 1 83 ? 0.201 -12.856 14.713 1.00 82.69 83 GLU A CA 1
ATOM 717 C C . GLU A 1 83 ? -0.095 -11.761 15.754 1.00 82.69 83 GLU A C 1
ATOM 719 O O . GLU A 1 83 ? -0.933 -10.876 15.551 1.00 82.69 83 GLU A O 1
ATOM 724 N N . ASP A 1 84 ? 0.647 -11.783 16.868 1.00 86.25 84 ASP A N 1
ATOM 725 C CA . ASP A 1 84 ? 0.494 -10.803 17.950 1.00 86.25 84 ASP A CA 1
ATOM 726 C C . ASP A 1 84 ? 0.699 -9.363 17.460 1.00 86.25 84 ASP A C 1
ATOM 728 O O . ASP A 1 84 ? 0.012 -8.456 17.924 1.00 86.25 84 ASP A O 1
ATOM 732 N N . GLU A 1 85 ? 1.612 -9.145 16.507 1.00 87.25 85 GLU A N 1
ATOM 733 C CA . GLU A 1 85 ? 1.885 -7.828 15.917 1.00 87.25 85 GLU A CA 1
ATOM 734 C C . GLU A 1 85 ? 0.627 -7.241 15.258 1.00 87.25 85 GLU A C 1
ATOM 736 O O . GLU A 1 85 ? 0.281 -6.082 15.500 1.00 87.25 85 GLU A O 1
ATOM 741 N N . THR A 1 86 ? -0.125 -8.058 14.516 1.00 89.50 86 THR A N 1
ATOM 742 C CA . THR A 1 86 ? -1.389 -7.644 13.901 1.00 89.50 86 THR A CA 1
ATOM 743 C C . THR A 1 86 ? -2.440 -7.325 14.958 1.00 89.50 86 THR A C 1
ATOM 745 O O . THR A 1 86 ? -3.084 -6.282 14.884 1.00 89.50 86 THR A O 1
ATOM 748 N N . ILE A 1 87 ? -2.575 -8.146 16.005 1.00 90.94 87 ILE A N 1
ATOM 749 C CA . ILE A 1 87 ? -3.494 -7.851 17.120 1.00 90.94 87 ILE A CA 1
ATOM 750 C C . ILE A 1 87 ? -3.135 -6.509 17.777 1.00 90.94 87 ILE A C 1
ATOM 752 O O . ILE A 1 87 ? -4.021 -5.711 18.096 1.00 90.94 87 ILE A O 1
ATOM 756 N N . GLN A 1 88 ? -1.842 -6.230 17.965 1.00 92.31 88 GLN A N 1
ATOM 757 C CA . GLN A 1 88 ? -1.381 -4.956 18.515 1.00 92.31 88 GLN A CA 1
ATOM 758 C C . GLN A 1 88 ? -1.695 -3.770 17.598 1.00 92.31 88 GLN A C 1
ATOM 760 O O . GLN A 1 88 ? -1.964 -2.688 18.119 1.00 92.31 88 GLN A O 1
ATOM 765 N N . LEU A 1 89 ? -1.720 -3.939 16.272 1.00 93.88 89 LEU A N 1
ATOM 766 C CA . LEU A 1 89 ? -2.165 -2.879 15.363 1.00 93.88 89 LEU A CA 1
ATOM 767 C C . LEU A 1 89 ? -3.624 -2.497 15.633 1.00 93.88 89 LEU A C 1
ATOM 769 O O . LEU A 1 89 ? -3.902 -1.317 15.820 1.00 93.88 89 LEU A O 1
ATOM 773 N N . PHE A 1 90 ? -4.541 -3.459 15.754 1.00 94.56 90 PHE A N 1
ATOM 774 C CA . PHE A 1 90 ? -5.953 -3.158 16.047 1.00 94.56 90 PHE A CA 1
ATOM 775 C C . PHE A 1 90 ? -6.145 -2.488 17.416 1.00 94.56 90 PHE A C 1
ATOM 777 O O . PHE A 1 90 ? -6.900 -1.520 17.529 1.00 94.56 90 PHE A O 1
ATOM 784 N N . LYS A 1 91 ? -5.408 -2.937 18.441 1.00 93.19 91 LYS A N 1
ATOM 785 C CA . LYS A 1 91 ? -5.435 -2.334 19.788 1.00 93.19 91 LYS A CA 1
ATOM 786 C C . LYS A 1 91 ? -4.878 -0.912 19.822 1.00 93.19 91 LYS A C 1
ATOM 788 O O . LYS A 1 91 ? -5.375 -0.064 20.555 1.00 93.19 91 LYS A O 1
ATOM 793 N N . ASN A 1 92 ? -3.856 -0.631 19.014 1.00 93.06 92 ASN A N 1
ATOM 794 C CA . ASN A 1 92 ? -3.168 0.661 18.990 1.00 93.06 92 ASN A CA 1
ATOM 795 C C . ASN A 1 92 ? -3.596 1.544 17.808 1.00 93.06 92 ASN A C 1
ATOM 797 O O . ASN A 1 92 ? -2.794 2.324 17.294 1.00 93.06 92 ASN A O 1
ATOM 801 N N . GLN A 1 93 ? -4.852 1.427 17.369 1.00 93.25 93 GLN A N 1
ATOM 802 C CA . GLN A 1 93 ? -5.432 2.252 16.303 1.00 93.25 93 GLN A CA 1
ATOM 803 C C . GLN A 1 93 ? -4.585 2.274 15.020 1.00 93.25 93 GLN A C 1
ATOM 805 O O . GLN A 1 93 ? -4.231 3.326 14.491 1.00 93.25 93 GLN A O 1
ATOM 810 N N . GLY A 1 94 ? -4.169 1.094 14.572 1.00 94.31 94 GLY A N 1
ATOM 811 C CA . GLY A 1 94 ? -3.355 0.892 13.380 1.00 94.31 94 GLY A CA 1
ATOM 812 C C . GLY A 1 94 ? -1.912 1.359 13.493 1.00 94.31 94 GLY A C 1
ATOM 813 O O . GLY A 1 94 ? -1.236 1.370 12.475 1.00 94.31 94 GLY A O 1
ATOM 814 N N . LYS A 1 95 ? -1.415 1.755 14.671 1.00 94.06 95 LYS A N 1
ATOM 815 C CA . LYS A 1 95 ? -0.060 2.305 14.838 1.00 94.06 95 LYS A CA 1
ATOM 816 C C . LYS A 1 95 ? 0.735 1.499 15.849 1.00 94.06 95 LYS A C 1
ATOM 818 O O . LYS A 1 95 ? 0.492 1.588 17.052 1.00 94.06 95 LYS A O 1
ATOM 823 N N . PHE A 1 96 ? 1.757 0.782 15.396 1.00 92.69 96 PHE A N 1
ATOM 824 C CA . PHE A 1 96 ? 2.588 -0.019 16.286 1.00 92.69 96 PHE A CA 1
ATOM 825 C C . PHE A 1 96 ? 4.081 0.260 16.094 1.00 92.69 96 PHE A C 1
ATOM 827 O O . PHE A 1 96 ? 4.733 -0.221 15.173 1.00 92.69 96 PHE A O 1
ATOM 834 N N . ILE A 1 97 ? 4.647 1.057 17.006 1.00 89.38 97 ILE A N 1
ATOM 835 C CA . ILE A 1 97 ? 6.087 1.342 17.041 1.00 89.38 97 ILE A CA 1
ATOM 836 C C . ILE A 1 97 ? 6.779 0.336 17.958 1.00 89.38 97 ILE A C 1
ATOM 838 O O . ILE A 1 97 ? 6.605 0.382 19.186 1.00 89.38 97 ILE A O 1
ATOM 842 N N . HIS A 1 98 ? 7.622 -0.498 17.353 1.00 87.25 98 HIS A N 1
ATOM 843 C CA . HIS A 1 98 ? 8.438 -1.497 18.029 1.00 87.25 98 HIS A CA 1
ATOM 844 C C . HIS A 1 98 ? 9.549 -0.830 18.837 1.00 87.25 98 HIS A C 1
ATOM 846 O O . HIS A 1 98 ? 10.324 -0.014 18.326 1.00 87.25 98 HIS A O 1
ATOM 852 N N . LYS A 1 99 ? 9.645 -1.194 20.118 1.00 76.75 99 LYS A N 1
ATOM 853 C CA . LYS A 1 99 ? 10.761 -0.788 20.974 1.00 76.75 99 LYS A CA 1
ATOM 854 C C . LYS A 1 99 ? 11.903 -1.780 20.761 1.00 76.75 99 LYS A C 1
ATOM 856 O O . LYS A 1 99 ? 11.744 -2.955 21.056 1.00 76.75 99 LYS A O 1
ATOM 861 N N . SER A 1 100 ? 13.039 -1.309 20.256 1.00 65.06 100 SER A N 1
ATOM 862 C CA . SER A 1 100 ? 14.282 -2.088 20.277 1.00 65.06 100 SER A CA 1
ATOM 863 C C . SER A 1 100 ? 14.919 -2.011 21.666 1.00 65.06 100 SER A C 1
ATOM 865 O O . SER A 1 100 ? 14.845 -0.962 22.315 1.00 65.06 100 SER A O 1
ATOM 867 N N . ASP A 1 101 ? 15.615 -3.077 22.075 1.00 61.28 101 ASP A N 1
ATOM 868 C CA . ASP A 1 101 ? 16.418 -3.154 23.307 1.00 61.28 101 ASP A CA 1
ATOM 869 C C . ASP A 1 101 ? 17.399 -1.973 23.469 1.00 61.28 101 ASP A C 1
ATOM 871 O O . ASP A 1 101 ? 17.739 -1.578 24.583 1.00 61.28 101 ASP A O 1
ATOM 875 N N . ASN A 1 102 ? 17.766 -1.318 22.361 1.00 59.06 102 ASN A N 1
ATOM 876 C CA . ASN A 1 102 ? 18.659 -0.158 22.330 1.00 59.06 102 ASN A CA 1
ATOM 877 C C . ASN A 1 102 ? 17.940 1.211 22.362 1.00 59.06 102 ASN A C 1
ATOM 879 O O . ASN A 1 102 ? 18.542 2.224 22.011 1.00 59.06 102 ASN A O 1
ATOM 883 N N . LYS A 1 103 ? 16.659 1.279 22.763 1.00 58.25 103 LYS A N 1
ATOM 884 C CA . LYS A 1 103 ? 15.821 2.504 22.883 1.00 58.25 103 LYS A CA 1
ATOM 885 C C . LYS A 1 103 ? 15.583 3.311 21.594 1.00 58.25 103 LYS A C 1
ATOM 887 O O . LYS A 1 103 ? 14.823 4.278 21.624 1.00 58.25 103 LYS A O 1
ATOM 892 N N . ILE A 1 104 ? 16.177 2.934 20.465 1.00 66.19 104 ILE A N 1
ATOM 893 C CA . ILE A 1 104 ? 15.917 3.561 19.166 1.00 66.19 104 ILE A CA 1
ATOM 894 C C . ILE A 1 104 ? 14.726 2.842 18.526 1.00 66.19 104 ILE A C 1
ATOM 896 O O . ILE A 1 104 ? 14.775 1.638 18.281 1.00 66.19 104 ILE A O 1
ATOM 900 N N . ASN A 1 105 ? 13.643 3.576 18.260 1.00 69.69 105 ASN A N 1
ATOM 901 C CA . ASN A 1 105 ? 12.491 3.065 17.516 1.00 69.69 105 ASN A CA 1
ATOM 902 C C . ASN A 1 105 ? 12.922 2.804 16.067 1.00 69.69 105 ASN A C 1
ATOM 904 O O . ASN A 1 105 ? 13.013 3.737 15.270 1.00 69.69 105 ASN A O 1
ATOM 908 N N . GLN A 1 106 ? 13.235 1.551 15.743 1.00 84.88 106 GLN A N 1
ATOM 909 C CA . GLN A 1 106 ? 13.755 1.192 14.424 1.00 84.88 10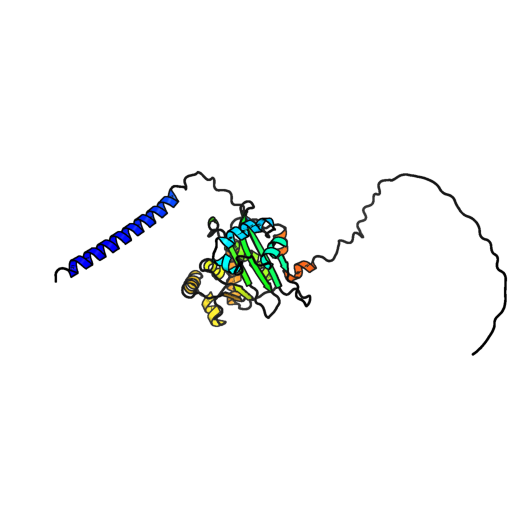6 GLN A CA 1
ATOM 910 C C . GLN A 1 106 ? 12.723 0.540 13.514 1.00 84.88 106 GLN A C 1
ATOM 912 O O . GLN A 1 106 ? 12.992 0.449 12.324 1.00 84.88 106 GLN A O 1
ATOM 917 N N . ARG A 1 107 ? 11.560 0.115 14.015 1.00 91.31 107 ARG A N 1
ATOM 918 C CA . ARG A 1 107 ? 10.476 -0.449 13.201 1.00 91.31 107 ARG A CA 1
ATOM 919 C C . ARG A 1 107 ? 9.135 0.152 13.617 1.00 91.31 107 ARG A C 1
ATOM 921 O O . ARG A 1 107 ? 8.879 0.347 14.806 1.00 91.31 107 ARG A O 1
ATOM 928 N N . CYS A 1 108 ? 8.311 0.465 12.631 1.00 93.81 108 CYS A N 1
ATOM 929 C CA . CYS A 1 108 ? 6.954 0.953 12.788 1.00 93.81 108 CYS A CA 1
ATOM 930 C C . CYS A 1 108 ? 6.055 0.177 11.834 1.00 93.81 108 CYS A C 1
ATOM 932 O O . CYS A 1 108 ? 6.235 0.264 10.622 1.00 93.81 108 CYS A O 1
ATOM 934 N N . ASP A 1 109 ? 5.075 -0.518 12.388 1.00 95.31 109 ASP A N 1
ATOM 935 C CA . ASP A 1 109 ? 4.009 -1.129 11.616 1.00 95.31 109 ASP A CA 1
ATOM 936 C C . ASP A 1 109 ? 2.802 -0.191 11.634 1.00 95.31 109 ASP A C 1
ATOM 938 O O . ASP A 1 109 ? 2.511 0.470 12.641 1.00 95.31 109 ASP A O 1
ATOM 942 N N . LEU A 1 110 ? 2.136 -0.094 10.494 1.00 96.56 110 LEU A N 1
ATOM 943 C CA . LEU A 1 110 ? 1.046 0.829 10.251 1.00 96.56 110 LEU A CA 1
ATOM 944 C C . LEU A 1 110 ? -0.041 0.133 9.444 1.00 96.56 110 LEU A C 1
ATOM 946 O O . LEU A 1 110 ? 0.255 -0.431 8.400 1.00 96.56 110 LEU A O 1
ATOM 950 N N . MET A 1 111 ? -1.293 0.252 9.865 1.00 97.88 111 MET A N 1
ATOM 951 C CA . MET A 1 111 ? -2.441 -0.241 9.114 1.00 97.88 111 MET A CA 1
ATOM 952 C C . MET A 1 111 ? -3.471 0.868 8.927 1.00 97.88 111 MET A C 1
ATOM 954 O O . MET A 1 111 ? -3.816 1.566 9.879 1.00 97.88 111 MET A O 1
ATOM 958 N N . LEU A 1 112 ? -3.978 1.005 7.703 1.00 98.25 112 LEU A N 1
ATOM 959 C CA . LEU A 1 112 ? -5.138 1.834 7.378 1.00 98.25 112 LEU A CA 1
ATOM 960 C C . LEU A 1 112 ? -6.286 0.934 6.931 1.00 98.25 112 LEU A C 1
ATOM 962 O O . LEU A 1 112 ? -6.059 -0.095 6.295 1.00 98.25 112 LEU A O 1
ATOM 966 N N . VAL A 1 113 ? -7.516 1.355 7.205 1.00 98.06 113 VAL A N 1
ATOM 967 C CA . VAL A 1 113 ? -8.737 0.701 6.732 1.00 98.06 113 VAL A CA 1
ATOM 968 C C . VAL A 1 113 ? -9.553 1.654 5.878 1.00 98.06 113 VAL A C 1
ATOM 970 O O . VAL A 1 113 ? -9.631 2.857 6.137 1.00 98.06 113 VAL A O 1
ATOM 973 N N . LEU A 1 114 ? -10.192 1.095 4.861 1.00 97.94 114 LEU A N 1
ATOM 974 C CA . LEU A 1 114 ? -11.191 1.780 4.063 1.00 97.94 114 LEU A CA 1
ATOM 975 C C . LEU A 1 114 ? -12.569 1.283 4.478 1.00 97.94 114 LEU A C 1
ATOM 977 O O . LEU A 1 114 ? -12.803 0.075 4.562 1.00 97.94 114 LEU A O 1
ATOM 981 N N . ARG A 1 115 ? -13.485 2.216 4.724 1.00 96.75 115 ARG A N 1
ATOM 982 C CA . ARG A 1 115 ? -14.854 1.919 5.136 1.00 96.75 115 ARG A CA 1
ATOM 983 C C . ARG A 1 115 ? -15.853 2.358 4.091 1.00 96.75 115 ARG A C 1
ATOM 985 O O . ARG A 1 115 ? -15.673 3.418 3.508 1.00 96.75 115 ARG A O 1
ATOM 992 N N . ASP A 1 116 ? -16.938 1.610 3.947 1.00 95.31 116 ASP A N 1
ATOM 993 C CA . ASP A 1 116 ? -18.169 2.090 3.319 1.00 95.31 116 ASP A CA 1
ATOM 994 C C . ASP A 1 116 ? -19.318 1.952 4.318 1.00 95.31 116 ASP A C 1
ATOM 996 O O . ASP A 1 116 ? -19.528 0.895 4.915 1.00 95.31 116 ASP A O 1
ATOM 1000 N N . HIS A 1 117 ? -20.025 3.055 4.570 1.00 90.88 117 HIS A N 1
ATOM 1001 C CA . HIS A 1 117 ? -21.078 3.127 5.592 1.00 90.88 117 HIS A CA 1
ATOM 1002 C C . HIS A 1 117 ? -20.660 2.582 6.977 1.00 90.88 117 HIS A C 1
ATOM 1004 O O . HIS A 1 117 ? -21.462 1.975 7.684 1.00 90.88 117 HIS A O 1
ATOM 1010 N N . GLY A 1 118 ? -19.400 2.805 7.367 1.00 90.00 118 GLY A N 1
ATOM 1011 C CA . GLY A 1 118 ? -18.839 2.386 8.657 1.00 90.00 118 GLY A CA 1
ATOM 1012 C C . GLY A 1 118 ? -18.273 0.961 8.689 1.00 90.00 118 GLY A C 1
ATOM 1013 O O . GLY A 1 118 ? -17.459 0.671 9.565 1.00 90.00 118 GLY A O 1
ATOM 1014 N N . LYS A 1 119 ? -18.616 0.104 7.720 1.00 92.44 119 LYS A N 1
ATOM 1015 C CA . LYS A 1 119 ? -18.077 -1.258 7.610 1.00 92.44 119 LYS A CA 1
ATOM 1016 C C . LYS A 1 119 ? -16.711 -1.238 6.928 1.00 92.44 119 LYS A C 1
ATOM 1018 O O . LYS A 1 119 ? -16.563 -0.549 5.922 1.00 92.44 119 LYS A O 1
ATOM 1023 N N . VAL A 1 120 ? -15.744 -2.011 7.424 1.00 95.75 120 VAL A N 1
ATOM 1024 C CA . VAL A 1 120 ? -14.449 -2.196 6.748 1.00 95.75 120 VAL A CA 1
ATOM 1025 C C . VAL A 1 120 ? -14.650 -2.968 5.444 1.00 95.75 120 VAL A C 1
ATOM 1027 O O . VAL A 1 120 ? -15.226 -4.055 5.444 1.00 95.75 120 VAL A O 1
ATOM 1030 N N . ILE A 1 121 ? -14.168 -2.406 4.337 1.00 96.12 121 ILE A N 1
ATOM 1031 C CA . ILE A 1 121 ? -14.226 -2.990 2.984 1.00 96.12 121 ILE A CA 1
ATOM 1032 C C . ILE A 1 121 ? -12.834 -3.212 2.377 1.00 96.12 121 ILE A C 1
ATOM 1034 O O . ILE A 1 121 ? -12.707 -3.685 1.252 1.00 96.12 121 ILE A O 1
ATOM 1038 N N . GLY A 1 122 ? -11.781 -2.827 3.093 1.00 96.75 122 GLY A N 1
ATOM 1039 C CA . GLY A 1 122 ? -10.403 -2.975 2.652 1.00 96.75 122 GLY A CA 1
ATOM 1040 C C . GLY A 1 122 ? -9.417 -2.499 3.708 1.00 96.75 122 GLY A C 1
ATOM 1041 O O . GLY A 1 122 ? -9.776 -1.724 4.598 1.00 96.75 122 GLY A O 1
ATOM 1042 N N . PHE A 1 123 ? -8.173 -2.952 3.604 1.00 97.44 123 PHE A N 1
ATOM 1043 C CA . PHE A 1 123 ? -7.075 -2.545 4.478 1.00 97.44 123 PHE A CA 1
ATOM 1044 C C . PHE A 1 123 ? -5.743 -2.536 3.721 1.00 97.44 123 PHE A C 1
ATOM 1046 O O . PHE A 1 123 ? -5.593 -3.176 2.681 1.00 97.44 123 PHE A O 1
ATOM 1053 N N . ILE A 1 124 ? -4.788 -1.761 4.227 1.00 97.88 124 ILE A N 1
ATOM 1054 C CA . ILE A 1 124 ? -3.409 -1.710 3.735 1.00 97.88 124 ILE A CA 1
ATOM 1055 C C . ILE A 1 124 ? -2.467 -1.642 4.933 1.00 97.88 124 ILE A C 1
ATOM 1057 O O . ILE A 1 124 ? -2.676 -0.823 5.831 1.00 97.88 124 ILE A O 1
ATOM 1061 N N . GLU A 1 125 ? -1.448 -2.499 4.949 1.00 97.31 125 GLU A N 1
ATOM 1062 C CA . GLU A 1 125 ? -0.439 -2.560 6.008 1.00 97.31 125 GLU A CA 1
ATOM 1063 C C . GLU A 1 125 ? 0.951 -2.215 5.463 1.00 97.31 125 GLU A C 1
ATOM 1065 O O . GLU A 1 125 ? 1.390 -2.742 4.442 1.00 97.31 125 GLU A O 1
ATOM 1070 N N . LEU A 1 126 ? 1.665 -1.343 6.174 1.00 97.44 126 LEU A N 1
ATOM 1071 C CA . LEU A 1 126 ? 3.063 -1.004 5.940 1.00 97.44 126 LEU A CA 1
ATOM 1072 C C . LEU A 1 126 ? 3.908 -1.407 7.144 1.00 97.44 126 LEU A C 1
ATOM 1074 O O . LEU A 1 126 ? 3.543 -1.135 8.285 1.00 97.44 126 LEU A O 1
ATOM 1078 N N . ARG A 1 127 ? 5.094 -1.950 6.882 1.00 96.00 127 ARG A N 1
ATOM 1079 C CA . ARG A 1 127 ? 6.133 -2.206 7.883 1.00 96.00 127 ARG A CA 1
ATOM 1080 C C . ARG A 1 127 ? 7.350 -1.371 7.520 1.00 96.00 127 ARG A C 1
ATOM 1082 O O . ARG A 1 127 ? 8.100 -1.701 6.609 1.00 96.00 127 ARG A O 1
ATOM 1089 N N . LEU A 1 128 ? 7.522 -0.238 8.188 1.00 95.62 128 LEU A N 1
ATOM 1090 C CA . LEU A 1 128 ? 8.589 0.725 7.922 1.00 95.62 128 LEU A CA 1
ATOM 1091 C C . LEU A 1 128 ? 9.732 0.525 8.914 1.00 95.62 128 LEU A C 1
ATOM 1093 O O . LEU A 1 128 ? 9.504 0.264 10.095 1.00 95.62 128 LEU A O 1
ATOM 1097 N N . THR A 1 129 ? 10.980 0.693 8.474 1.00 93.00 129 THR A N 1
ATOM 1098 C CA . THR A 1 129 ? 12.138 0.487 9.352 1.00 93.00 129 THR A CA 1
ATOM 1099 C C . THR A 1 129 ? 13.301 1.433 9.068 1.00 93.00 129 THR A C 1
ATOM 1101 O O . THR A 1 129 ? 13.596 1.748 7.927 1.00 93.00 129 THR A O 1
ATOM 1104 N N . LYS A 1 130 ? 13.976 1.909 10.122 1.00 88.94 130 LYS A N 1
ATOM 1105 C CA . LYS A 1 130 ? 15.262 2.633 10.048 1.00 88.94 130 LYS A CA 1
ATOM 1106 C C . LYS A 1 130 ? 16.465 1.696 10.257 1.00 88.94 130 LYS A C 1
ATOM 1108 O O . LYS A 1 130 ? 17.601 2.161 10.305 1.00 88.94 130 LYS A O 1
ATOM 1113 N N . ASN A 1 131 ? 16.233 0.393 10.433 1.00 87.31 131 ASN A N 1
ATOM 1114 C CA . ASN A 1 131 ? 17.293 -0.600 10.572 1.00 87.31 131 ASN A CA 1
ATOM 1115 C C . ASN A 1 131 ? 17.832 -0.972 9.187 1.00 87.31 131 ASN A C 1
ATOM 1117 O O . ASN A 1 131 ? 17.103 -1.540 8.388 1.00 87.31 131 ASN A O 1
ATOM 1121 N N . SER A 1 132 ? 19.119 -0.734 8.928 1.00 84.44 132 SER A N 1
ATOM 1122 C CA . SER A 1 132 ? 19.752 -1.049 7.638 1.00 84.44 132 SER A CA 1
ATOM 1123 C C . SER A 1 132 ? 19.802 -2.541 7.292 1.00 84.44 132 SER A C 1
ATOM 1125 O O . SER A 1 132 ? 20.109 -2.890 6.158 1.00 84.44 132 SER A O 1
ATOM 1127 N N . LYS A 1 133 ? 19.527 -3.430 8.254 1.00 86.19 133 LYS A N 1
ATOM 1128 C CA . LYS A 1 133 ? 19.447 -4.884 8.037 1.00 86.19 133 LYS A CA 1
ATOM 1129 C C . LYS A 1 133 ? 18.052 -5.363 7.634 1.00 86.19 133 LYS A C 1
ATOM 1131 O O . LYS A 1 133 ? 17.886 -6.546 7.361 1.00 86.19 133 LYS A O 1
ATOM 1136 N N . MET A 1 134 ? 17.053 -4.487 7.669 1.00 87.94 134 MET A N 1
ATOM 1137 C CA . MET A 1 134 ? 15.670 -4.800 7.328 1.00 87.94 134 MET A CA 1
ATOM 1138 C C . MET A 1 134 ? 15.221 -3.871 6.205 1.00 87.94 134 MET A C 1
ATOM 1140 O O . MET A 1 134 ? 15.587 -2.700 6.186 1.00 87.94 134 MET A O 1
ATOM 1144 N N . MET A 1 135 ? 14.410 -4.380 5.285 1.00 90.56 135 MET A N 1
ATOM 1145 C CA . MET A 1 135 ? 13.801 -3.543 4.256 1.00 90.56 135 MET A CA 1
ATOM 1146 C C . MET A 1 135 ? 12.385 -3.136 4.669 1.00 90.56 135 MET A C 1
ATOM 1148 O O . MET A 1 135 ? 11.668 -3.967 5.233 1.00 90.56 135 MET A O 1
ATOM 1152 N N . PRO A 1 136 ? 11.961 -1.889 4.398 1.00 95.75 136 PRO A N 1
ATOM 1153 C CA . PRO A 1 136 ? 10.559 -1.511 4.485 1.00 95.75 136 PRO A CA 1
ATOM 1154 C C . PRO A 1 136 ? 9.699 -2.371 3.557 1.00 95.75 136 PRO A C 1
ATOM 1156 O O . PRO A 1 136 ? 10.116 -2.703 2.449 1.00 95.75 136 PRO A O 1
ATOM 1159 N N . GLN A 1 137 ? 8.485 -2.693 3.989 1.00 96.62 137 GLN A N 1
ATOM 1160 C CA . GLN A 1 137 ? 7.566 -3.543 3.239 1.00 96.62 137 GLN A CA 1
ATOM 1161 C C . GLN A 1 137 ? 6.183 -2.909 3.142 1.00 96.62 137 GLN A C 1
ATOM 1163 O O . GLN A 1 137 ? 5.653 -2.391 4.129 1.00 96.62 137 GLN A O 1
ATOM 1168 N N . LEU A 1 138 ? 5.581 -3.000 1.959 1.00 97.12 138 LEU A N 1
ATOM 1169 C CA . LEU A 1 138 ? 4.130 -2.995 1.820 1.00 97.12 138 LEU A CA 1
ATOM 1170 C C . LEU A 1 138 ? 3.672 -4.416 2.144 1.00 97.12 138 LEU A C 1
ATOM 1172 O O . LEU A 1 138 ? 3.823 -5.316 1.326 1.00 97.12 138 LEU A O 1
ATOM 1176 N N . PHE A 1 139 ? 3.211 -4.627 3.373 1.00 94.94 139 PHE A N 1
ATOM 1177 C CA . PHE A 1 139 ? 2.992 -5.968 3.907 1.00 94.94 139 PHE A CA 1
ATOM 1178 C C . PHE A 1 139 ? 1.714 -6.608 3.367 1.00 94.94 139 PHE A C 1
ATOM 1180 O O . PHE A 1 139 ? 1.705 -7.788 3.035 1.00 94.94 139 PHE A O 1
ATOM 1187 N N . SER A 1 140 ? 0.640 -5.830 3.242 1.00 94.06 140 SER A N 1
ATOM 1188 C CA . SER A 1 140 ? -0.614 -6.319 2.674 1.00 94.06 140 SER A CA 1
ATOM 1189 C C . SER A 1 140 ? -1.429 -5.192 2.049 1.00 94.06 140 SER A C 1
ATOM 1191 O O . SER A 1 140 ? -1.346 -4.029 2.451 1.00 94.06 140 SER A O 1
ATOM 1193 N N . LEU A 1 141 ? -2.236 -5.547 1.052 1.00 95.50 141 LEU A N 1
ATOM 1194 C CA . LEU A 1 141 ? -3.276 -4.701 0.482 1.00 95.50 141 LEU A CA 1
ATOM 1195 C C . LEU A 1 141 ? -4.464 -5.590 0.131 1.00 95.50 141 LEU A C 1
ATOM 1197 O O . LEU A 1 141 ? -4.335 -6.508 -0.674 1.00 95.50 141 LEU A O 1
ATOM 1201 N N . PHE A 1 142 ? -5.622 -5.265 0.688 1.00 95.50 142 PHE A N 1
ATOM 1202 C CA . PHE A 1 142 ? -6.852 -6.006 0.472 1.00 95.50 142 PHE A CA 1
ATOM 1203 C C . PHE A 1 142 ? -8.015 -5.056 0.188 1.00 95.50 142 PHE A C 1
ATOM 1205 O O . PHE A 1 142 ? -8.173 -4.030 0.851 1.00 95.50 142 PHE A O 1
ATOM 1212 N N . ILE A 1 143 ? -8.852 -5.431 -0.780 1.00 95.75 143 ILE A N 1
ATOM 1213 C CA . ILE A 1 143 ? -10.152 -4.816 -1.060 1.00 95.75 143 ILE A CA 1
ATOM 1214 C C . ILE A 1 143 ? -11.157 -5.953 -1.238 1.00 95.75 143 ILE A C 1
ATOM 1216 O O . ILE A 1 143 ? -10.922 -6.862 -2.040 1.00 95.75 143 ILE A O 1
ATOM 1220 N N . ASP A 1 144 ? -12.280 -5.869 -0.533 1.00 93.94 144 ASP A N 1
ATOM 1221 C CA . ASP A 1 144 ? -13.385 -6.817 -0.639 1.00 93.94 144 ASP A CA 1
ATOM 1222 C C . ASP A 1 144 ? -13.912 -6.884 -2.087 1.00 93.94 144 ASP A C 1
ATOM 1224 O O . ASP A 1 144 ? -14.021 -5.863 -2.777 1.00 93.94 144 ASP A O 1
ATOM 1228 N N . GLU A 1 145 ? -14.215 -8.090 -2.571 1.00 92.00 145 GLU A N 1
ATOM 1229 C CA . GLU A 1 145 ? -14.505 -8.377 -3.985 1.00 92.00 145 GLU A CA 1
ATOM 1230 C C . GLU A 1 145 ? -15.549 -7.445 -4.624 1.00 92.00 145 GLU A C 1
ATOM 1232 O O . GLU A 1 145 ? -15.279 -6.916 -5.710 1.00 92.00 145 GLU A O 1
ATOM 1237 N N . PRO A 1 146 ? -16.693 -7.141 -3.972 1.00 92.75 146 PRO A N 1
ATOM 1238 C CA . PRO A 1 146 ? -17.714 -6.251 -4.530 1.00 92.75 146 PRO A CA 1
ATOM 1239 C C . PRO A 1 146 ? -17.236 -4.805 -4.748 1.00 92.75 146 PRO A C 1
ATOM 1241 O O . PRO A 1 146 ? -17.881 -4.030 -5.463 1.00 92.75 146 PRO A O 1
ATOM 1244 N N . TYR A 1 147 ? -16.119 -4.423 -4.126 1.00 93.94 147 TYR A N 1
ATOM 1245 C CA . TYR A 1 147 ? -15.535 -3.083 -4.177 1.00 93.94 147 TYR A CA 1
ATOM 1246 C C . TYR A 1 147 ? -14.281 -3.008 -5.060 1.00 93.94 147 TYR A C 1
ATOM 1248 O O . TYR A 1 147 ? -13.764 -1.913 -5.319 1.00 93.94 147 TYR A O 1
ATOM 1256 N N . ARG A 1 148 ? -13.795 -4.146 -5.578 1.00 92.44 148 ARG A N 1
ATOM 1257 C CA . ARG A 1 148 ? -12.670 -4.187 -6.522 1.00 92.44 148 ARG A CA 1
ATOM 1258 C C . ARG A 1 148 ? -13.025 -3.460 -7.828 1.00 92.44 148 ARG A C 1
ATOM 1260 O O . ARG A 1 148 ? -14.184 -3.235 -8.163 1.00 92.44 148 ARG A O 1
ATOM 1267 N N . ARG A 1 149 ? -11.995 -3.056 -8.584 1.00 89.75 149 ARG A N 1
ATOM 1268 C CA . ARG A 1 149 ? -12.101 -2.316 -9.868 1.00 89.75 149 ARG A CA 1
ATOM 1269 C C . ARG A 1 149 ? -12.763 -0.927 -9.794 1.00 89.75 149 ARG A C 1
ATOM 1271 O O . ARG A 1 149 ? -12.993 -0.317 -10.832 1.00 89.75 149 ARG A O 1
ATOM 1278 N N . LYS A 1 150 ? -12.975 -0.377 -8.594 1.00 91.81 150 LYS A N 1
ATOM 1279 C CA . LYS A 1 150 ? -13.457 1.003 -8.371 1.00 91.81 150 LYS A CA 1
ATOM 1280 C C . LYS A 1 150 ? -12.338 2.025 -8.107 1.00 91.81 150 LYS A C 1
ATOM 1282 O O . LYS A 1 150 ? -12.599 3.138 -7.674 1.00 91.81 150 LYS A O 1
ATOM 1287 N N . GLY A 1 151 ? -11.072 1.644 -8.298 1.00 93.25 151 GLY A N 1
ATOM 1288 C CA . GLY A 1 151 ? -9.917 2.511 -8.020 1.00 93.25 151 GLY A CA 1
ATOM 1289 C C . GLY A 1 151 ? -9.549 2.662 -6.535 1.00 93.25 151 GLY A C 1
ATOM 1290 O O . GLY A 1 151 ? -8.589 3.362 -6.226 1.00 93.25 151 GLY A O 1
ATOM 1291 N N . LEU A 1 152 ? -10.245 1.972 -5.624 1.00 96.50 152 LEU A N 1
ATOM 1292 C CA . LEU A 1 152 ? -10.018 2.056 -4.174 1.00 96.50 152 LEU A CA 1
ATOM 1293 C C . LEU A 1 152 ? -8.616 1.604 -3.751 1.00 96.50 152 LEU A C 1
ATOM 1295 O O . LEU A 1 152 ? -7.990 2.252 -2.920 1.00 96.50 152 LEU A O 1
ATOM 1299 N N . ALA A 1 153 ? -8.078 0.559 -4.382 1.00 96.44 153 ALA A N 1
ATOM 1300 C CA . ALA A 1 153 ? -6.705 0.118 -4.143 1.00 96.44 153 ALA A CA 1
ATOM 1301 C C . ALA A 1 153 ? -5.679 1.222 -4.459 1.00 96.44 153 ALA A C 1
ATOM 1303 O O . ALA A 1 153 ? -4.756 1.445 -3.684 1.00 96.44 153 ALA A O 1
ATOM 1304 N N . ASN A 1 154 ? -5.868 1.971 -5.555 1.00 96.31 154 ASN A N 1
ATOM 1305 C CA . ASN A 1 154 ? -4.981 3.085 -5.904 1.00 96.31 154 ASN A CA 1
ATOM 1306 C C . ASN A 1 154 ? -5.065 4.212 -4.866 1.00 96.31 154 ASN A C 1
ATOM 1308 O O . ASN A 1 154 ? -4.046 4.801 -4.519 1.00 96.31 154 ASN A O 1
ATOM 1312 N N . LEU A 1 155 ? -6.272 4.506 -4.372 1.00 96.81 155 LEU A N 1
ATOM 1313 C CA . LEU A 1 155 ? -6.498 5.494 -3.317 1.00 96.81 155 LEU A CA 1
ATOM 1314 C C . LEU A 1 155 ? -5.761 5.104 -2.033 1.00 96.81 155 LEU A C 1
ATOM 1316 O O . LEU A 1 155 ? -5.020 5.916 -1.478 1.00 96.81 155 LEU A O 1
ATOM 1320 N N . MET A 1 156 ? -5.910 3.852 -1.595 1.00 97.62 156 MET A N 1
ATOM 1321 C CA . MET A 1 156 ? -5.234 3.342 -0.400 1.00 97.62 156 MET A CA 1
ATOM 1322 C C . MET A 1 156 ? -3.715 3.345 -0.564 1.00 97.62 156 MET A C 1
ATOM 1324 O O . MET A 1 156 ? -3.013 3.793 0.337 1.00 97.62 156 MET A O 1
ATOM 1328 N N . MET A 1 157 ? -3.212 2.930 -1.729 1.00 97.56 157 MET A N 1
ATOM 1329 C CA . MET A 1 157 ? -1.784 2.954 -2.052 1.00 97.56 157 MET A CA 1
ATOM 1330 C C . MET A 1 157 ? -1.187 4.356 -1.971 1.00 97.56 157 MET A C 1
ATOM 1332 O O . MET A 1 157 ? -0.153 4.531 -1.336 1.00 97.56 157 MET A O 1
ATOM 1336 N N . VAL A 1 158 ? -1.826 5.368 -2.569 1.00 97.06 158 VAL A N 1
ATOM 1337 C CA . VAL A 1 158 ? -1.316 6.750 -2.517 1.00 97.06 158 VAL A CA 1
ATOM 1338 C C . VAL A 1 158 ? -1.175 7.228 -1.075 1.00 97.06 158 VAL A C 1
ATOM 1340 O O . VAL A 1 158 ? -0.123 7.747 -0.712 1.00 97.06 158 VAL A O 1
ATOM 1343 N N . HIS A 1 159 ? -2.207 7.033 -0.253 1.00 96.88 159 HIS A N 1
ATOM 1344 C CA . HIS A 1 159 ? -2.192 7.505 1.130 1.00 96.88 159 HIS A CA 1
ATOM 1345 C C . HIS A 1 159 ? -1.282 6.681 2.041 1.00 96.88 159 HIS A C 1
ATOM 134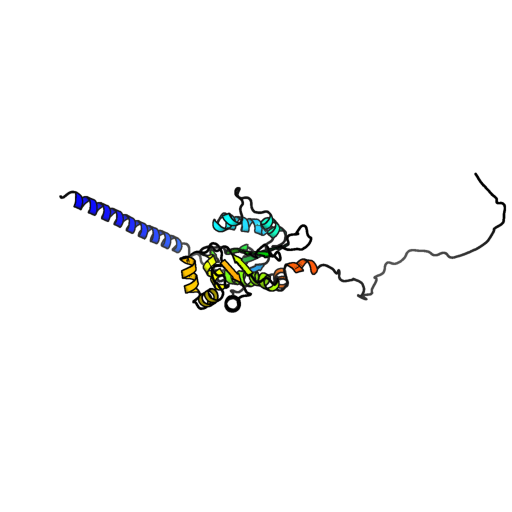7 O O . HIS A 1 159 ? -0.638 7.240 2.923 1.00 96.88 159 HIS A O 1
ATOM 1353 N N . ALA A 1 160 ? -1.163 5.373 1.820 1.00 96.88 160 ALA A N 1
ATOM 1354 C CA . ALA A 1 160 ? -0.175 4.569 2.527 1.00 96.88 160 ALA A CA 1
ATOM 1355 C C . ALA A 1 160 ? 1.248 5.035 2.174 1.00 96.88 160 ALA A C 1
ATOM 1357 O O . ALA A 1 160 ? 2.062 5.293 3.062 1.00 96.88 160 ALA A O 1
ATOM 1358 N N . LEU A 1 161 ? 1.541 5.233 0.886 1.00 96.81 161 LEU A N 1
ATOM 1359 C CA . LEU A 1 161 ? 2.867 5.654 0.434 1.00 96.81 161 LEU A CA 1
ATOM 1360 C C . LEU A 1 161 ? 3.227 7.093 0.840 1.00 96.81 161 LEU A C 1
ATOM 1362 O O . LEU A 1 161 ? 4.413 7.423 0.864 1.00 96.81 161 LEU A O 1
ATOM 1366 N N . ASP A 1 162 ? 2.267 7.924 1.263 1.00 95.81 162 ASP A N 1
ATOM 1367 C CA . ASP A 1 162 ? 2.584 9.187 1.940 1.00 95.81 162 ASP A CA 1
ATOM 1368 C C . ASP A 1 162 ? 3.405 8.936 3.221 1.00 95.81 162 ASP A C 1
ATOM 1370 O O . ASP A 1 162 ? 4.403 9.620 3.440 1.00 95.81 162 ASP A O 1
ATOM 1374 N N . PHE A 1 163 ? 3.080 7.923 4.034 1.00 96.56 163 PHE A N 1
ATOM 1375 C CA . PHE A 1 163 ? 3.869 7.590 5.232 1.00 96.56 163 PHE A CA 1
ATOM 1376 C C . PHE A 1 163 ? 5.279 7.110 4.892 1.00 96.56 163 PHE A C 1
ATOM 1378 O O . PHE A 1 163 ? 6.253 7.481 5.555 1.00 96.56 163 PHE A O 1
ATOM 1385 N N . PHE A 1 164 ? 5.405 6.311 3.834 1.00 96.00 164 PHE A N 1
ATOM 1386 C CA . PHE A 1 164 ? 6.696 5.869 3.317 1.00 96.00 164 PHE A CA 1
ATOM 1387 C C . PHE A 1 164 ? 7.573 7.061 2.905 1.00 96.00 164 PHE A C 1
ATOM 1389 O O . PHE A 1 164 ? 8.706 7.188 3.368 1.00 96.00 164 PHE A O 1
ATOM 1396 N N . VAL A 1 165 ? 7.033 7.994 2.116 1.00 94.50 165 VAL A N 1
ATOM 1397 C CA . VAL A 1 165 ? 7.781 9.169 1.647 1.00 94.50 165 VAL A CA 1
ATOM 1398 C C . VAL A 1 165 ? 8.151 10.106 2.803 1.00 94.50 165 VAL A C 1
ATOM 1400 O O . VAL A 1 165 ? 9.303 10.537 2.896 1.00 94.50 165 VAL A O 1
ATOM 1403 N N . HIS A 1 166 ? 7.213 10.411 3.708 1.00 94.44 166 HIS A N 1
ATOM 1404 C CA . HIS A 1 166 ? 7.458 11.344 4.817 1.00 94.44 166 HIS A CA 1
ATOM 1405 C C . HIS A 1 166 ? 8.369 10.771 5.910 1.00 94.44 166 HIS A C 1
ATOM 1407 O O . HIS A 1 166 ? 9.017 11.539 6.617 1.00 94.44 166 HIS A O 1
ATOM 1413 N N . SER A 1 167 ? 8.482 9.446 6.026 1.00 92.62 167 SER A N 1
ATOM 1414 C CA . SER A 1 167 ? 9.444 8.801 6.934 1.00 92.62 167 SER A CA 1
ATOM 1415 C C . SER A 1 167 ? 10.882 8.768 6.396 1.00 92.62 167 SER A C 1
ATOM 1417 O O . SER A 1 167 ? 11.782 8.233 7.048 1.00 92.62 167 SER A O 1
ATOM 1419 N N . GLY A 1 168 ? 11.118 9.352 5.214 1.00 92.38 168 GLY A N 1
ATOM 1420 C CA . GLY A 1 168 ? 12.440 9.476 4.599 1.00 92.38 168 GLY A CA 1
ATOM 1421 C C . GLY A 1 168 ? 12.959 8.191 3.954 1.00 92.38 168 GLY A C 1
ATOM 1422 O O . GLY A 1 168 ? 14.078 8.188 3.440 1.00 92.38 168 GLY A O 1
ATOM 1423 N N . GLN A 1 169 ? 12.150 7.132 3.948 1.00 93.06 169 GLN A N 1
ATOM 1424 C CA . GLN A 1 169 ? 12.460 5.866 3.300 1.00 93.06 169 GLN A CA 1
ATOM 1425 C C . GLN A 1 169 ? 12.600 6.060 1.787 1.00 93.06 169 GLN A C 1
ATOM 1427 O O . GLN A 1 169 ? 12.056 7.009 1.206 1.00 93.06 169 GLN A O 1
ATOM 1432 N N . LYS A 1 170 ? 13.386 5.193 1.149 1.00 94.56 170 LYS A N 1
ATOM 1433 C CA . LYS A 1 170 ? 13.671 5.294 -0.288 1.00 94.56 170 LYS A CA 1
ATOM 1434 C C . LYS A 1 170 ? 13.430 4.005 -1.040 1.00 94.56 170 LYS A C 1
ATOM 1436 O O . LYS A 1 170 ? 13.097 4.079 -2.214 1.00 94.56 170 LYS A O 1
ATOM 1441 N N . ASP A 1 171 ? 13.526 2.875 -0.368 1.00 95.56 171 ASP A N 1
ATOM 1442 C CA . ASP A 1 171 ? 13.270 1.561 -0.919 1.00 95.56 171 ASP A CA 1
ATOM 1443 C C . ASP A 1 171 ? 12.194 0.817 -0.128 1.00 95.56 171 ASP A C 1
ATOM 1445 O O . ASP A 1 171 ? 12.053 0.976 1.083 1.00 95.56 171 ASP A O 1
ATOM 1449 N N . MET A 1 172 ? 11.397 0.028 -0.838 1.00 97.25 172 MET A N 1
ATOM 1450 C CA . MET A 1 172 ? 10.333 -0.792 -0.267 1.00 97.25 172 MET A CA 1
ATOM 1451 C C . MET A 1 172 ? 10.163 -2.053 -1.100 1.00 97.25 172 MET A C 1
ATOM 1453 O O . MET A 1 172 ? 10.281 -2.001 -2.323 1.00 97.25 172 MET A O 1
ATOM 1457 N N . THR A 1 173 ? 9.842 -3.166 -0.451 1.00 97.31 173 THR A N 1
ATOM 1458 C CA . THR A 1 173 ? 9.481 -4.409 -1.136 1.00 97.31 173 THR A CA 1
ATOM 1459 C C . THR A 1 173 ? 8.021 -4.784 -0.909 1.00 97.31 173 THR A C 1
ATOM 1461 O O . THR A 1 173 ? 7.353 -4.267 -0.009 1.00 97.31 173 THR A O 1
ATOM 1464 N N . VAL A 1 174 ? 7.514 -5.669 -1.762 1.00 96.38 174 VAL A N 1
ATOM 1465 C CA . VAL A 1 174 ? 6.172 -6.246 -1.658 1.00 96.38 174 VAL A CA 1
ATOM 1466 C C . VAL A 1 174 ? 6.160 -7.650 -2.247 1.00 96.38 174 VAL A C 1
ATOM 1468 O O . VAL A 1 174 ? 6.815 -7.891 -3.260 1.00 96.38 174 VAL A O 1
ATOM 1471 N N . SER A 1 175 ? 5.390 -8.556 -1.653 1.00 93.12 175 SER A N 1
ATOM 1472 C CA . SER A 1 175 ? 5.112 -9.877 -2.223 1.00 93.12 175 SER A CA 1
ATOM 1473 C C . SER A 1 175 ? 3.811 -9.810 -3.036 1.00 93.12 175 SER A C 1
ATOM 1475 O O . SER A 1 175 ? 2.746 -9.575 -2.458 1.00 93.12 175 SER A O 1
ATOM 1477 N N . PRO A 1 176 ? 3.858 -9.918 -4.376 1.00 91.56 176 PRO A N 1
ATOM 1478 C CA . PRO A 1 176 ? 2.674 -9.772 -5.209 1.00 91.56 176 PRO A CA 1
ATOM 1479 C C . PRO A 1 176 ? 1.811 -11.039 -5.245 1.00 91.56 176 PRO A C 1
ATOM 1481 O O . PRO A 1 176 ? 2.301 -12.162 -5.213 1.00 91.56 176 PRO A O 1
ATOM 1484 N N . THR A 1 177 ? 0.510 -10.839 -5.434 1.00 87.69 177 THR A N 1
ATOM 1485 C CA . THR A 1 177 ? -0.425 -11.842 -5.951 1.00 87.69 177 THR A CA 1
ATOM 1486 C C . THR A 1 177 ? -0.789 -11.462 -7.384 1.00 87.69 177 THR A C 1
ATOM 1488 O O . THR A 1 177 ? -0.613 -10.310 -7.797 1.00 87.69 177 THR A O 1
ATOM 1491 N N . ALA A 1 178 ? -1.349 -12.396 -8.156 1.00 86.38 178 ALA A N 1
ATOM 1492 C CA . ALA A 1 178 ? -1.751 -12.127 -9.540 1.00 86.38 178 ALA A CA 1
ATOM 1493 C C . ALA A 1 178 ? -2.686 -10.905 -9.666 1.00 86.38 178 ALA A C 1
ATOM 1495 O O . ALA A 1 178 ? -2.577 -10.123 -10.612 1.00 86.38 178 ALA A O 1
ATOM 1496 N N . GLU A 1 179 ? -3.579 -10.699 -8.692 1.00 86.62 179 GLU A N 1
ATOM 1497 C CA . GLU A 1 179 ? -4.483 -9.549 -8.683 1.00 86.62 179 GLU A CA 1
ATOM 1498 C C . GLU A 1 179 ? -3.780 -8.243 -8.295 1.00 86.62 179 GLU A C 1
ATOM 1500 O O . GLU A 1 179 ? -4.028 -7.195 -8.908 1.00 86.62 179 GLU A O 1
ATOM 1505 N N . SER A 1 180 ? -2.882 -8.289 -7.304 1.00 90.69 180 SER A N 1
ATOM 1506 C CA . SER A 1 180 ? -2.217 -7.091 -6.789 1.00 90.69 180 SER A CA 1
ATOM 1507 C C . SER A 1 180 ? -1.147 -6.539 -7.737 1.00 90.69 180 SER A C 1
ATOM 1509 O O . SER A 1 180 ? -0.893 -5.331 -7.714 1.00 90.69 180 SER A O 1
ATOM 1511 N N . LEU A 1 181 ? -0.627 -7.351 -8.672 1.00 93.25 181 LEU A N 1
ATOM 1512 C CA . LEU A 1 181 ? 0.256 -6.899 -9.762 1.00 93.25 181 LEU A CA 1
ATOM 1513 C C . LEU A 1 181 ? -0.325 -5.713 -10.541 1.00 93.25 181 LEU A C 1
ATOM 1515 O O . LEU A 1 181 ? 0.392 -4.764 -10.861 1.00 93.25 181 LEU A O 1
ATOM 1519 N N . THR A 1 182 ? -1.638 -5.720 -10.792 1.00 92.19 182 THR A N 1
ATOM 1520 C CA . THR A 1 182 ? -2.332 -4.639 -11.516 1.00 92.19 182 THR A CA 1
ATOM 1521 C C . THR A 1 182 ? -2.279 -3.293 -10.790 1.00 92.19 182 THR A C 1
ATOM 1523 O O . THR A 1 182 ? -2.516 -2.244 -11.396 1.00 92.19 182 THR A O 1
ATOM 1526 N N . VAL A 1 183 ? -2.003 -3.308 -9.486 1.00 94.69 183 VAL A N 1
ATOM 1527 C CA . VAL A 1 183 ? -1.841 -2.123 -8.648 1.00 94.69 183 VAL A CA 1
ATOM 1528 C C . VAL A 1 183 ? -0.358 -1.808 -8.499 1.00 94.69 183 VAL A C 1
ATOM 1530 O O . VAL A 1 183 ? 0.052 -0.700 -8.826 1.00 94.69 183 VAL A O 1
ATOM 1533 N N . TYR A 1 184 ? 0.469 -2.766 -8.077 1.00 96.19 184 TYR A N 1
ATOM 1534 C CA . TYR A 1 184 ? 1.886 -2.525 -7.783 1.00 96.19 184 TYR A CA 1
ATOM 1535 C C . TYR A 1 184 ? 2.679 -2.048 -9.007 1.00 96.19 184 TYR A C 1
ATOM 1537 O O . TYR A 1 184 ? 3.446 -1.092 -8.893 1.00 96.19 184 TYR A O 1
ATOM 1545 N N . ASN A 1 185 ? 2.400 -2.591 -10.198 1.00 94.50 185 ASN A N 1
ATOM 1546 C CA . ASN A 1 185 ? 3.005 -2.140 -11.459 1.00 94.50 185 ASN A CA 1
ATOM 1547 C C . ASN A 1 185 ? 2.784 -0.635 -11.738 1.00 94.50 185 ASN A C 1
ATOM 1549 O O . ASN A 1 185 ? 3.632 0.026 -12.337 1.00 94.50 185 ASN A O 1
ATOM 1553 N N . LYS A 1 186 ? 1.665 -0.055 -11.277 1.00 94.25 186 LYS A N 1
ATOM 1554 C CA . LYS A 1 186 ? 1.393 1.390 -11.410 1.00 94.25 186 LYS A CA 1
ATOM 1555 C C . LYS A 1 186 ? 2.264 2.215 -10.474 1.00 94.25 186 LYS A C 1
ATOM 1557 O O . LYS A 1 186 ? 2.664 3.316 -10.819 1.00 94.25 186 LYS A O 1
ATOM 1562 N N . PHE A 1 187 ? 2.563 1.705 -9.285 1.00 95.81 187 PHE A N 1
ATOM 1563 C CA . PHE A 1 187 ? 3.303 2.433 -8.253 1.00 95.81 187 PHE A CA 1
ATOM 1564 C C . PHE A 1 187 ? 4.816 2.206 -8.334 1.00 95.81 187 PHE A C 1
ATOM 1566 O O . PHE A 1 187 ? 5.505 2.296 -7.326 1.00 95.81 187 PHE A O 1
ATOM 1573 N N . ALA A 1 188 ? 5.325 1.956 -9.545 1.00 95.94 188 ALA A N 1
ATOM 1574 C CA . ALA A 1 188 ? 6.743 1.771 -9.838 1.00 95.94 188 ALA A CA 1
ATOM 1575 C C . ALA A 1 188 ? 7.409 0.619 -9.067 1.00 95.94 188 ALA A C 1
ATOM 1577 O O . ALA A 1 188 ? 8.617 0.653 -8.853 1.00 95.94 188 ALA A O 1
ATOM 1578 N N . PHE A 1 189 ? 6.647 -0.408 -8.680 1.00 97.38 189 PHE A N 1
ATOM 1579 C CA . PHE A 1 189 ? 7.233 -1.669 -8.240 1.00 97.38 189 PHE A CA 1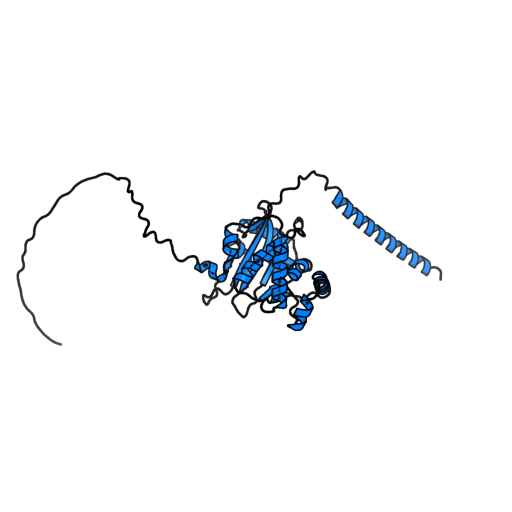
ATOM 1580 C C . PHE A 1 189 ? 7.702 -2.476 -9.455 1.00 97.38 189 PHE A C 1
ATOM 1582 O O . PHE A 1 189 ? 6.995 -2.567 -10.463 1.00 97.38 189 PHE A O 1
ATOM 1589 N N . TYR A 1 190 ? 8.895 -3.052 -9.358 1.00 96.38 190 TYR A N 1
ATOM 1590 C CA . TYR A 1 190 ? 9.563 -3.782 -10.429 1.00 96.38 190 TYR A CA 1
ATOM 1591 C C . TYR A 1 190 ? 10.331 -5.004 -9.885 1.00 96.38 190 TYR A C 1
ATOM 1593 O O . TYR A 1 190 ? 10.651 -5.045 -8.696 1.00 96.38 190 TYR A O 1
ATOM 1601 N N . PRO A 1 191 ? 10.613 -6.010 -10.726 1.00 96.06 191 PRO A N 1
ATOM 1602 C CA . PRO A 1 191 ? 11.457 -7.149 -10.366 1.00 96.06 191 PRO A CA 1
ATOM 1603 C C . PRO A 1 191 ? 12.893 -6.739 -9.974 1.00 96.06 191 PRO A C 1
ATOM 1605 O O . PRO A 1 191 ? 13.487 -5.890 -10.639 1.00 96.06 191 PRO A O 1
ATOM 1608 N N . PRO A 1 192 ? 13.478 -7.297 -8.902 1.00 93.69 192 PRO A N 1
ATOM 1609 C CA . PRO A 1 192 ? 14.750 -6.834 -8.332 1.00 93.69 192 PRO A CA 1
ATOM 1610 C C . PRO A 1 192 ? 15.990 -7.056 -9.221 1.00 93.69 192 PRO A C 1
ATOM 1612 O O . PRO A 1 192 ? 17.051 -6.512 -8.924 1.00 93.69 192 PRO A O 1
ATOM 1615 N N . GLU A 1 193 ? 15.897 -7.851 -10.285 1.00 90.12 193 GLU A N 1
ATOM 1616 C CA . GLU A 1 193 ? 17.018 -8.244 -11.148 1.00 90.12 193 GLU A CA 1
ATOM 1617 C C . GLU A 1 193 ? 17.528 -7.147 -12.096 1.00 90.12 193 GLU A C 1
ATOM 1619 O O . GLU A 1 193 ? 18.574 -7.318 -12.727 1.00 90.12 193 GLU A O 1
ATOM 1624 N N . PHE A 1 194 ? 16.819 -6.022 -12.217 1.00 89.88 194 PHE A N 1
ATOM 1625 C CA . PHE A 1 194 ? 17.208 -4.945 -13.123 1.00 89.88 194 PHE A CA 1
ATOM 1626 C C . PHE A 1 194 ? 18.320 -4.058 -12.548 1.00 89.88 194 PHE A C 1
ATOM 1628 O O . PHE A 1 194 ? 18.206 -3.516 -11.449 1.00 89.88 194 PHE A O 1
ATOM 1635 N N . ASP A 1 195 ? 19.369 -3.838 -13.344 1.00 88.81 195 ASP A N 1
ATOM 1636 C CA . ASP A 1 195 ? 20.335 -2.759 -13.121 1.00 88.81 195 ASP A CA 1
ATOM 1637 C C . ASP A 1 195 ? 19.761 -1.392 -13.554 1.00 88.81 195 ASP A C 1
ATOM 1639 O O . ASP A 1 195 ? 18.642 -1.299 -14.063 1.00 88.81 195 ASP A O 1
ATOM 1643 N N . ASP A 1 196 ? 20.518 -0.303 -13.378 1.00 86.25 196 ASP A N 1
ATOM 1644 C CA . ASP A 1 196 ? 20.035 1.052 -13.695 1.00 86.25 196 ASP A CA 1
ATOM 1645 C C . ASP A 1 196 ? 19.583 1.215 -15.163 1.00 86.25 196 ASP A C 1
ATOM 1647 O O . ASP A 1 196 ? 18.603 1.916 -15.441 1.00 86.25 196 ASP A O 1
ATOM 1651 N N . ASN A 1 197 ? 20.266 0.559 -16.109 1.00 89.25 197 ASN A N 1
ATOM 1652 C CA . ASN A 1 197 ? 19.917 0.614 -17.532 1.00 89.25 197 ASN A CA 1
ATOM 1653 C C . ASN A 1 197 ? 18.684 -0.244 -17.840 1.00 89.25 197 ASN A C 1
ATOM 1655 O O . ASN A 1 197 ? 17.787 0.190 -18.566 1.00 89.25 197 ASN A O 1
ATOM 1659 N N . GLY A 1 198 ? 18.620 -1.446 -17.269 1.00 92.94 198 GLY A N 1
ATOM 1660 C CA . GLY A 1 198 ? 17.476 -2.343 -17.353 1.00 92.94 198 GLY A CA 1
ATOM 1661 C C . GLY A 1 198 ? 16.219 -1.696 -16.788 1.00 92.94 198 GLY A C 1
ATOM 1662 O O . GLY A 1 198 ? 15.167 -1.754 -17.420 1.00 92.94 198 GLY A O 1
ATOM 1663 N N . LEU A 1 199 ? 16.342 -0.982 -15.669 1.00 93.75 199 LEU A N 1
ATOM 1664 C CA . LEU A 1 199 ? 15.227 -0.310 -15.016 1.00 93.75 199 LEU A CA 1
ATOM 1665 C C . LEU A 1 199 ? 14.698 0.874 -15.829 1.00 93.75 199 LEU A C 1
ATOM 1667 O O . LEU A 1 199 ? 13.489 1.095 -15.913 1.00 93.75 199 LEU A O 1
ATOM 1671 N N . LYS A 1 200 ? 15.591 1.622 -16.483 1.00 94.56 200 LYS A N 1
ATOM 1672 C CA . LYS A 1 200 ? 15.179 2.647 -17.446 1.00 94.56 200 LYS A CA 1
ATOM 1673 C C . LYS A 1 200 ? 14.368 2.025 -18.588 1.00 94.56 200 LYS A C 1
ATOM 1675 O O . LYS A 1 200 ? 13.245 2.458 -18.835 1.00 94.56 200 LYS A O 1
ATOM 1680 N N . ASN A 1 201 ? 14.889 0.973 -19.218 1.00 95.44 201 ASN A N 1
ATOM 1681 C CA . ASN A 1 201 ? 14.197 0.271 -20.305 1.00 95.44 201 ASN A CA 1
ATOM 1682 C C . ASN A 1 201 ? 12.868 -0.354 -19.843 1.00 95.44 201 ASN A C 1
ATOM 1684 O O . ASN A 1 201 ? 11.912 -0.430 -20.612 1.00 95.44 201 ASN A O 1
ATOM 1688 N N . TRP A 1 202 ? 12.796 -0.804 -18.589 1.00 95.88 202 TRP A N 1
ATOM 1689 C CA . TRP A 1 202 ? 11.580 -1.328 -17.972 1.00 95.88 202 TRP A CA 1
ATOM 1690 C C . TRP A 1 202 ? 10.484 -0.262 -17.897 1.00 95.88 202 TRP A C 1
ATOM 1692 O O . TRP A 1 202 ? 9.349 -0.503 -18.314 1.00 95.88 202 TRP A O 1
ATOM 1702 N N . PHE A 1 203 ? 10.817 0.940 -17.422 1.00 95.75 203 PHE A N 1
ATOM 1703 C CA . PHE A 1 203 ? 9.846 2.026 -17.283 1.00 95.75 203 PHE A CA 1
ATOM 1704 C C . PHE A 1 203 ? 9.515 2.758 -18.591 1.00 95.75 203 PHE A C 1
ATOM 1706 O O . PHE A 1 203 ? 8.468 3.398 -18.661 1.00 95.75 203 PHE A O 1
ATOM 1713 N N . GLU A 1 204 ? 10.322 2.605 -19.645 1.00 95.06 204 GLU A N 1
ATOM 1714 C CA . GLU A 1 204 ? 9.972 3.053 -21.004 1.00 95.06 204 GLU A CA 1
ATOM 1715 C C . GLU A 1 204 ? 8.824 2.238 -21.632 1.00 95.06 204 GLU A C 1
ATOM 1717 O O . GLU A 1 204 ? 8.126 2.734 -22.521 1.00 95.06 204 GLU A O 1
ATOM 1722 N N . LYS A 1 205 ? 8.588 1.004 -21.160 1.00 96.00 205 LYS A N 1
ATOM 1723 C CA . LYS A 1 205 ? 7.448 0.176 -21.585 1.00 96.00 205 LYS A CA 1
ATOM 1724 C C . LYS A 1 205 ? 6.120 0.785 -21.144 1.00 96.00 205 LYS A C 1
ATOM 1726 O O . LYS A 1 205 ? 6.041 1.544 -20.174 1.00 96.00 205 LYS A O 1
ATOM 1731 N N . LYS A 1 206 ? 5.032 0.400 -21.807 1.00 94.88 206 LYS A N 1
ATOM 1732 C CA . LYS A 1 206 ? 3.685 0.743 -21.325 1.00 94.88 206 LYS A CA 1
ATOM 1733 C C . LYS A 1 206 ? 3.330 -0.057 -20.071 1.00 94.88 206 LYS A C 1
ATOM 1735 O O . LYS A 1 206 ? 3.875 -1.127 -19.822 1.00 94.88 206 LYS A O 1
ATOM 1740 N N . GLU A 1 207 ? 2.383 0.465 -19.293 1.00 93.81 207 GLU A N 1
ATOM 1741 C CA . GLU A 1 207 ? 1.868 -0.199 -18.087 1.00 93.81 207 GLU A CA 1
ATOM 1742 C C . GLU A 1 207 ? 1.382 -1.627 -18.387 1.00 93.81 207 GLU A C 1
ATOM 1744 O O . GLU A 1 207 ? 1.804 -2.556 -17.702 1.00 93.81 207 GLU A O 1
ATOM 1749 N N . ASP A 1 208 ? 0.579 -1.802 -19.440 1.00 95.12 208 ASP A N 1
ATOM 1750 C CA . ASP A 1 208 ? 0.040 -3.109 -19.841 1.00 95.12 208 ASP A CA 1
ATOM 1751 C C . ASP A 1 208 ? 1.148 -4.071 -20.305 1.00 95.12 208 ASP A C 1
ATOM 1753 O O . ASP A 1 208 ? 1.140 -5.238 -19.942 1.00 95.12 208 ASP A O 1
ATOM 1757 N N . GLU A 1 209 ? 2.167 -3.570 -21.015 1.00 96.62 209 GLU A N 1
ATOM 1758 C CA . GLU A 1 209 ? 3.308 -4.385 -21.460 1.00 96.62 209 GLU A CA 1
ATOM 1759 C C . GLU A 1 209 ? 4.122 -4.921 -20.275 1.00 96.62 209 GLU A C 1
ATOM 1761 O O . GLU A 1 209 ? 4.534 -6.079 -20.274 1.00 96.62 209 GLU A O 1
ATOM 1766 N N . ARG A 1 210 ? 4.353 -4.094 -19.245 1.00 95.50 210 ARG A N 1
ATOM 1767 C CA . ARG A 1 210 ? 5.007 -4.548 -18.008 1.00 95.50 210 ARG A CA 1
ATOM 1768 C C . ARG A 1 210 ? 4.161 -5.576 -17.268 1.00 95.50 210 ARG A C 1
ATOM 1770 O O . ARG A 1 210 ? 4.705 -6.541 -16.742 1.00 95.50 210 ARG A O 1
ATOM 1777 N N . LEU A 1 211 ? 2.847 -5.359 -17.212 1.00 95.06 211 LEU A N 1
ATOM 1778 C CA . LEU A 1 211 ? 1.924 -6.265 -16.537 1.00 95.06 211 LEU A CA 1
ATOM 1779 C C . LEU A 1 211 ? 1.895 -7.639 -17.215 1.00 95.06 211 LEU A C 1
ATOM 1781 O O . LEU A 1 211 ? 1.975 -8.645 -16.517 1.00 95.06 211 LEU A O 1
ATOM 1785 N N . ASP A 1 212 ? 1.840 -7.676 -18.547 1.00 95.81 212 ASP A N 1
ATOM 1786 C CA . ASP A 1 212 ? 1.880 -8.919 -19.321 1.00 95.81 212 ASP A CA 1
ATOM 1787 C C . ASP A 1 212 ? 3.169 -9.703 -19.040 1.00 95.81 212 ASP A C 1
ATOM 1789 O O . ASP A 1 212 ? 3.130 -10.919 -18.854 1.00 95.81 212 ASP A O 1
ATOM 1793 N N . ILE A 1 213 ? 4.318 -9.023 -18.957 1.00 94.62 213 ILE A N 1
ATOM 1794 C CA . ILE A 1 213 ? 5.588 -9.668 -18.593 1.00 94.62 213 ILE A CA 1
ATOM 1795 C C . ILE A 1 213 ? 5.513 -10.230 -17.169 1.00 94.62 213 ILE A C 1
ATOM 1797 O O . ILE A 1 213 ? 5.772 -11.411 -16.980 1.00 94.62 213 ILE A O 1
ATOM 1801 N N . LEU A 1 214 ? 5.081 -9.432 -16.186 1.00 94.19 214 LEU A N 1
ATOM 1802 C CA . LEU A 1 214 ? 4.976 -9.856 -14.780 1.00 94.19 214 LEU A CA 1
ATOM 1803 C C . LEU A 1 214 ? 4.028 -11.047 -14.563 1.00 94.19 214 LEU A C 1
ATOM 1805 O O . LEU A 1 214 ? 4.205 -11.809 -13.618 1.00 94.19 214 LEU A O 1
ATOM 1809 N N . GLN A 1 215 ? 3.002 -11.198 -15.401 1.00 93.50 215 GLN A N 1
ATOM 1810 C CA . GLN A 1 215 ? 2.078 -12.333 -15.331 1.00 93.50 215 GLN A CA 1
ATOM 1811 C C . GLN A 1 215 ? 2.667 -13.611 -15.935 1.00 93.50 215 GLN A C 1
ATOM 1813 O O . GLN A 1 215 ? 2.380 -14.703 -15.446 1.00 93.50 215 GLN A O 1
ATOM 1818 N N . ASN A 1 216 ? 3.472 -13.482 -16.992 1.00 93.38 216 ASN A N 1
ATOM 1819 C CA . ASN A 1 216 ? 4.129 -14.616 -17.644 1.00 93.38 216 ASN A CA 1
ATOM 1820 C C . ASN A 1 216 ? 5.401 -15.056 -16.906 1.00 93.38 216 ASN A C 1
ATOM 1822 O O . ASN A 1 216 ? 5.729 -16.241 -16.897 1.00 93.38 216 ASN A O 1
ATOM 1826 N N . GLU A 1 217 ? 6.086 -14.109 -16.269 1.00 91.50 217 GLU A N 1
ATOM 1827 C CA . GLU A 1 217 ? 7.324 -14.297 -15.516 1.00 91.50 217 GLU A CA 1
ATOM 1828 C C . GLU A 1 217 ? 7.145 -13.714 -14.100 1.00 91.50 217 GLU A C 1
ATOM 1830 O O . GLU A 1 217 ? 7.602 -12.603 -13.815 1.00 91.50 217 GLU A O 1
ATOM 1835 N N . PRO A 1 218 ? 6.427 -14.420 -13.200 1.00 86.62 218 PRO A N 1
ATOM 1836 C CA . PRO A 1 218 ? 6.159 -13.920 -11.859 1.00 86.62 218 PRO A CA 1
ATOM 1837 C C . PRO A 1 218 ? 7.439 -13.835 -11.028 1.00 86.62 218 PRO A C 1
ATOM 1839 O O . PRO A 1 218 ? 8.184 -14.809 -10.917 1.00 86.62 218 PRO A O 1
ATOM 1842 N N . SER A 1 219 ? 7.647 -12.688 -10.387 1.00 90.31 219 SER A N 1
ATOM 1843 C CA . SER A 1 219 ? 8.677 -12.527 -9.360 1.00 90.31 219 SER A CA 1
ATOM 1844 C C . SER A 1 219 ? 8.109 -12.851 -7.979 1.00 90.31 219 SER A C 1
ATOM 1846 O O . SER A 1 219 ? 6.977 -12.474 -7.671 1.00 90.31 219 SER A O 1
ATOM 1848 N N . GLU A 1 220 ? 8.914 -13.494 -7.129 1.00 90.69 220 GLU A N 1
ATOM 1849 C CA . GLU A 1 220 ? 8.569 -13.782 -5.727 1.00 90.69 220 GLU A CA 1
ATOM 1850 C C . GLU A 1 220 ? 8.280 -12.495 -4.939 1.00 90.69 220 GLU A C 1
ATOM 1852 O O . GLU A 1 220 ? 7.376 -12.447 -4.106 1.00 90.69 220 GLU A O 1
ATOM 1857 N N . PHE A 1 221 ? 9.026 -11.429 -5.234 1.00 94.56 221 PHE A N 1
ATOM 1858 C CA . PHE A 1 221 ? 8.790 -10.101 -4.686 1.00 94.56 221 PHE A CA 1
ATOM 1859 C C . PHE A 1 221 ? 9.100 -9.016 -5.717 1.00 94.56 221 PHE A C 1
ATOM 1861 O O . PHE A 1 221 ? 9.868 -9.211 -6.659 1.00 94.56 221 PHE A O 1
ATOM 1868 N N . LEU A 1 222 ? 8.509 -7.842 -5.524 1.00 97.06 222 LEU A N 1
ATOM 1869 C CA . LEU A 1 222 ? 8.837 -6.635 -6.271 1.00 97.06 222 LEU A CA 1
ATOM 1870 C C . LEU A 1 222 ? 9.495 -5.617 -5.347 1.00 97.06 222 LEU A C 1
ATOM 1872 O O . LEU A 1 222 ? 9.265 -5.602 -4.136 1.00 97.06 222 LEU A O 1
ATOM 1876 N N . MET A 1 223 ? 10.283 -4.732 -5.939 1.00 97.25 223 MET A N 1
ATOM 1877 C CA . MET A 1 223 ? 10.977 -3.646 -5.269 1.00 97.25 223 MET A CA 1
ATOM 1878 C C . MET A 1 223 ? 10.561 -2.309 -5.874 1.00 97.25 223 MET A C 1
ATOM 1880 O O . MET A 1 223 ? 10.295 -2.201 -7.064 1.00 97.25 223 MET A O 1
ATOM 1884 N N . MET A 1 224 ? 10.515 -1.278 -5.046 1.00 97.44 224 MET A N 1
ATOM 1885 C CA . MET A 1 224 ? 10.481 0.119 -5.454 1.00 97.44 224 MET A CA 1
ATOM 1886 C C . MET A 1 224 ? 11.727 0.786 -4.871 1.00 97.44 224 MET A C 1
ATOM 1888 O O . MET A 1 224 ? 11.988 0.623 -3.682 1.00 97.44 224 MET A O 1
ATOM 1892 N N . ASP A 1 225 ? 12.470 1.554 -5.673 1.00 96.19 225 ASP A N 1
ATOM 1893 C CA . ASP A 1 225 ? 13.632 2.330 -5.223 1.00 96.19 225 ASP A CA 1
ATOM 1894 C C . ASP A 1 225 ? 13.590 3.767 -5.759 1.00 96.19 225 ASP A C 1
ATOM 1896 O O . ASP A 1 225 ? 14.007 4.073 -6.876 1.00 96.19 225 ASP A O 1
ATOM 1900 N N . LEU A 1 226 ? 13.139 4.692 -4.916 1.00 96.38 226 LEU A N 1
ATOM 1901 C CA . LEU A 1 226 ? 13.025 6.113 -5.235 1.00 96.38 226 LEU A CA 1
ATOM 1902 C C . LEU A 1 226 ? 14.377 6.848 -5.307 1.00 96.38 226 LEU A C 1
ATOM 1904 O O . LEU A 1 226 ? 14.400 8.046 -5.626 1.00 96.38 226 LEU A O 1
ATOM 1908 N N . ARG A 1 227 ? 15.509 6.188 -5.014 1.00 94.94 227 ARG A N 1
ATOM 1909 C CA . ARG A 1 227 ? 16.848 6.731 -5.313 1.00 94.94 227 ARG A CA 1
ATOM 1910 C C . ARG A 1 227 ? 17.061 6.768 -6.823 1.00 94.94 227 ARG A C 1
ATOM 1912 O O . ARG A 1 227 ? 17.552 7.782 -7.331 1.00 94.94 227 ARG A O 1
ATOM 1919 N N . ASN A 1 228 ? 16.612 5.729 -7.531 1.00 95.75 228 ASN A N 1
ATOM 1920 C CA . ASN A 1 228 ? 16.706 5.652 -8.982 1.00 95.75 228 ASN A CA 1
ATOM 1921 C C . ASN A 1 228 ? 15.767 6.692 -9.645 1.00 95.75 228 ASN A C 1
ATOM 1923 O O . ASN A 1 228 ? 14.575 6.749 -9.318 1.00 95.75 228 ASN A O 1
ATOM 1927 N N . PRO A 1 229 ? 16.273 7.536 -10.568 1.00 95.06 229 PRO A N 1
ATOM 1928 C CA . PRO A 1 229 ? 15.466 8.565 -11.224 1.00 95.06 229 PRO A CA 1
ATOM 1929 C C . PRO A 1 229 ? 14.257 8.022 -11.993 1.00 95.06 229 PRO A C 1
ATOM 1931 O O . PRO A 1 229 ? 13.162 8.546 -11.812 1.00 95.06 229 PRO A O 1
ATOM 1934 N N . SER A 1 230 ? 14.422 6.949 -12.774 1.00 95.06 230 SER A N 1
ATOM 1935 C CA . SER A 1 230 ? 13.353 6.358 -13.593 1.00 95.06 230 SER A CA 1
ATOM 1936 C C . SER A 1 230 ? 12.208 5.822 -12.728 1.00 95.06 230 SER A C 1
ATOM 1938 O O . SER A 1 230 ? 11.030 6.038 -13.028 1.00 95.06 230 SER A O 1
ATOM 1940 N N . CYS A 1 231 ? 12.546 5.175 -11.607 1.00 96.31 231 CYS A N 1
ATOM 1941 C CA . CYS A 1 231 ? 11.561 4.710 -10.630 1.00 96.31 231 CYS A CA 1
ATOM 1942 C C . CYS A 1 231 ? 10.824 5.886 -9.980 1.00 96.31 231 CYS A C 1
ATOM 1944 O O . CYS A 1 231 ? 9.595 5.892 -9.907 1.00 96.31 231 CYS A O 1
ATOM 1946 N N . ARG A 1 232 ? 11.564 6.909 -9.534 1.00 96.56 232 ARG A N 1
ATOM 1947 C CA . ARG A 1 232 ? 10.989 8.096 -8.890 1.00 96.56 232 ARG A CA 1
ATOM 1948 C C . ARG A 1 232 ? 10.060 8.871 -9.825 1.00 96.56 232 ARG A C 1
ATOM 1950 O O . ARG A 1 232 ? 8.993 9.299 -9.395 1.00 96.56 232 ARG A O 1
ATOM 1957 N N . GLU A 1 233 ? 10.441 9.042 -11.087 1.00 96.00 233 GLU A N 1
ATOM 1958 C CA . GLU A 1 233 ? 9.620 9.714 -12.100 1.00 96.00 233 GLU A CA 1
ATOM 1959 C C . GLU A 1 233 ? 8.324 8.948 -12.377 1.00 96.00 233 GLU A C 1
ATOM 1961 O O . GLU A 1 233 ? 7.245 9.547 -12.367 1.00 96.00 233 GLU A O 1
ATOM 1966 N N . THR A 1 234 ? 8.412 7.625 -12.536 1.00 95.75 234 THR A N 1
ATOM 1967 C CA . THR A 1 234 ? 7.243 6.755 -12.735 1.00 95.75 234 THR A CA 1
ATOM 1968 C C . THR A 1 234 ? 6.300 6.806 -11.533 1.00 95.75 234 THR A C 1
ATOM 1970 O O . THR A 1 234 ? 5.093 6.999 -11.702 1.00 95.75 234 THR A O 1
ATOM 1973 N N . PHE A 1 235 ? 6.844 6.704 -10.317 1.00 96.81 235 PHE A N 1
ATOM 1974 C CA . PHE A 1 235 ? 6.082 6.803 -9.073 1.00 96.81 235 PHE A CA 1
ATOM 1975 C C . PHE A 1 235 ? 5.329 8.138 -8.974 1.00 96.81 235 PHE A C 1
ATOM 1977 O O . PHE A 1 235 ? 4.112 8.154 -8.781 1.00 96.81 235 PHE A O 1
ATOM 1984 N N . GLU A 1 236 ? 6.022 9.265 -9.159 1.00 96.25 236 GLU A N 1
ATOM 1985 C CA . GLU A 1 236 ? 5.417 10.598 -9.071 1.00 96.25 236 GLU A CA 1
ATOM 1986 C C . GLU A 1 236 ? 4.372 10.839 -10.169 1.00 96.25 236 GLU A C 1
ATOM 1988 O O . GLU A 1 236 ? 3.324 11.442 -9.913 1.00 96.25 236 GLU A O 1
ATOM 1993 N N . PHE A 1 237 ? 4.618 10.348 -11.388 1.00 95.19 237 PHE A N 1
ATOM 1994 C CA . PHE A 1 237 ? 3.653 10.413 -12.482 1.00 95.19 237 PHE A CA 1
ATOM 1995 C C . PHE A 1 237 ? 2.362 9.661 -12.136 1.00 95.19 237 PHE A C 1
ATOM 1997 O O . PHE A 1 237 ? 1.268 10.234 -12.211 1.00 95.19 237 PHE A O 1
ATOM 2004 N N . HIS A 1 238 ? 2.472 8.402 -11.706 1.00 93.44 238 HIS A N 1
ATOM 2005 C CA . HIS A 1 238 ? 1.303 7.590 -11.381 1.00 93.44 238 HIS A CA 1
ATOM 2006 C C . HIS A 1 238 ? 0.575 8.075 -10.134 1.00 93.44 238 HIS A C 1
ATOM 2008 O O . HIS A 1 238 ? -0.654 8.106 -10.143 1.00 93.44 238 HIS A O 1
ATOM 2014 N N . ARG A 1 239 ? 1.291 8.527 -9.099 1.00 94.69 239 ARG A N 1
ATOM 2015 C CA . ARG A 1 239 ? 0.681 9.135 -7.910 1.00 94.69 239 ARG A CA 1
ATOM 2016 C C . ARG A 1 239 ? -0.188 10.334 -8.294 1.00 94.69 239 ARG A C 1
ATOM 2018 O O . ARG A 1 239 ? -1.350 10.393 -7.898 1.00 94.69 239 ARG A O 1
ATOM 2025 N N . LYS A 1 240 ? 0.322 11.246 -9.131 1.00 95.25 240 LYS A N 1
ATOM 2026 C CA . LYS A 1 240 ? -0.450 12.398 -9.638 1.00 95.25 240 LYS A CA 1
ATOM 2027 C C . LYS A 1 240 ? -1.660 11.961 -10.466 1.00 95.25 240 LYS A C 1
ATOM 2029 O O . LYS A 1 240 ? -2.758 12.471 -10.251 1.00 95.25 240 LYS A O 1
ATOM 2034 N N . LYS A 1 241 ? -1.477 10.996 -11.375 1.00 93.69 241 LYS A N 1
ATOM 2035 C CA . LYS A 1 241 ? -2.558 10.434 -12.203 1.00 93.69 241 LYS A CA 1
ATOM 2036 C C . LYS A 1 241 ? -3.644 9.769 -11.350 1.00 93.69 241 LYS A C 1
ATOM 2038 O O . LYS A 1 241 ? -4.826 9.924 -11.644 1.00 93.69 241 LYS A O 1
ATOM 2043 N N . ALA A 1 242 ? -3.269 9.040 -10.301 1.00 93.00 242 ALA A N 1
ATOM 2044 C CA . ALA A 1 242 ? -4.205 8.359 -9.414 1.00 93.00 242 ALA A CA 1
ATOM 2045 C C . ALA A 1 242 ? -5.075 9.362 -8.646 1.00 93.00 242 ALA A C 1
ATOM 2047 O O . ALA A 1 242 ? -6.296 9.241 -8.687 1.00 93.00 242 ALA A O 1
ATOM 2048 N N . VAL A 1 243 ? -4.465 10.393 -8.045 1.00 92.62 243 VAL A N 1
ATOM 2049 C CA . VAL A 1 243 ? -5.173 11.432 -7.269 1.00 92.62 243 VAL A CA 1
ATOM 2050 C C . VAL A 1 243 ? -6.245 12.149 -8.095 1.00 92.62 243 VAL A C 1
ATOM 2052 O O . VAL A 1 243 ? -7.323 12.441 -7.585 1.00 92.62 243 VAL A O 1
ATOM 2055 N N . GLN A 1 244 ? -5.990 12.394 -9.384 1.00 90.81 244 GLN A N 1
ATOM 2056 C CA . GLN A 1 244 ? -6.959 13.027 -10.291 1.00 90.81 244 GLN A CA 1
ATOM 2057 C C . GLN A 1 244 ? -8.214 12.179 -10.545 1.00 90.81 244 GLN A C 1
ATOM 2059 O O . GLN A 1 244 ? -9.236 12.716 -10.959 1.00 90.81 244 GLN A O 1
ATOM 2064 N N . ASN A 1 245 ? -8.134 10.868 -10.311 1.00 89.56 245 ASN A N 1
ATOM 2065 C CA . ASN A 1 245 ? -9.181 9.896 -10.617 1.00 89.56 245 ASN A CA 1
ATOM 2066 C C . ASN A 1 245 ? -9.745 9.223 -9.358 1.00 89.56 245 ASN A C 1
ATOM 2068 O O . ASN A 1 245 ? -10.362 8.161 -9.449 1.00 89.56 245 ASN A O 1
ATOM 2072 N N . PHE A 1 246 ? -9.514 9.797 -8.175 1.00 92.12 246 PHE A N 1
ATOM 2073 C CA . PHE A 1 246 ? -10.090 9.264 -6.949 1.00 92.12 246 PHE A CA 1
ATOM 2074 C C . PHE A 1 246 ? -11.612 9.338 -6.981 1.00 92.12 246 PHE A C 1
ATOM 2076 O O . PHE A 1 246 ? -12.210 10.361 -7.321 1.00 92.12 246 PHE A O 1
ATOM 2083 N N . VAL A 1 247 ? -12.239 8.240 -6.566 1.00 91.25 247 VAL A N 1
ATOM 2084 C CA . VAL A 1 247 ? -13.643 8.266 -6.165 1.00 91.25 247 VAL A CA 1
ATOM 2085 C C . VAL A 1 247 ? -13.812 9.232 -4.996 1.00 91.25 247 VAL A C 1
ATOM 2087 O O . VAL A 1 247 ? -12.869 9.492 -4.251 1.00 91.25 247 VAL A O 1
ATOM 2090 N N . LYS A 1 248 ? -15.018 9.770 -4.815 1.00 92.69 248 LYS A N 1
ATOM 2091 C CA . LYS A 1 248 ? -15.294 10.648 -3.677 1.00 92.69 248 LYS A CA 1
ATOM 2092 C C . LYS A 1 248 ? -15.134 9.874 -2.364 1.00 92.69 248 LYS A C 1
ATOM 2094 O O . LYS A 1 248 ? -15.733 8.816 -2.204 1.00 92.69 248 LYS A O 1
ATOM 2099 N N . PHE A 1 249 ? -14.370 10.436 -1.436 1.00 95.38 249 PHE A N 1
ATOM 2100 C CA . PHE A 1 249 ? -14.075 9.849 -0.134 1.00 95.38 249 PHE A CA 1
ATOM 2101 C C . PHE A 1 249 ? -13.757 10.943 0.886 1.00 95.38 249 PHE A C 1
ATOM 2103 O O . PHE A 1 249 ? -13.432 12.071 0.505 1.00 95.38 249 PHE A O 1
ATOM 2110 N N . ASP A 1 250 ? -13.797 10.573 2.160 1.00 96.56 250 ASP A N 1
ATOM 2111 C CA . ASP A 1 250 ? -13.320 11.382 3.273 1.00 96.56 250 ASP A CA 1
ATOM 2112 C C . ASP A 1 250 ? -12.095 10.724 3.931 1.00 96.56 250 ASP A C 1
ATOM 2114 O O . ASP A 1 250 ? -11.923 9.504 3.909 1.00 96.56 250 ASP A O 1
ATOM 2118 N N . ILE A 1 251 ? -11.235 11.541 4.539 1.00 96.69 251 ILE A N 1
ATOM 2119 C CA . ILE A 1 251 ? -10.125 11.091 5.391 1.00 96.69 251 ILE A CA 1
ATOM 2120 C C . ILE A 1 251 ? -10.485 11.470 6.819 1.00 96.69 251 ILE A C 1
ATOM 2122 O O . ILE A 1 251 ? -10.861 12.623 7.066 1.00 96.69 251 ILE A O 1
ATOM 2126 N N . SER A 1 252 ? -10.362 10.531 7.757 1.00 94.44 252 SER A N 1
ATOM 2127 C CA . SER A 1 252 ? -10.637 10.829 9.160 1.00 94.44 252 SER A CA 1
ATOM 2128 C C . SER A 1 252 ? -9.736 11.964 9.679 1.00 94.44 252 SER A C 1
ATOM 2130 O O . SER A 1 252 ? -8.592 12.109 9.232 1.00 94.44 252 SER A O 1
ATOM 2132 N N . PRO A 1 253 ? -10.212 12.790 10.630 1.00 89.94 253 PRO A N 1
ATOM 2133 C CA . PRO A 1 253 ? -9.410 13.889 11.166 1.00 89.94 253 PRO A CA 1
ATOM 2134 C C . PRO A 1 253 ? -8.061 13.428 11.732 1.00 89.94 253 PRO A C 1
ATOM 2136 O O . PRO A 1 253 ? -7.045 14.061 11.463 1.00 89.94 253 PRO A O 1
ATOM 2139 N N . LEU A 1 254 ? -8.046 12.294 12.445 1.00 85.50 254 LEU A N 1
ATOM 2140 C CA . LEU A 1 254 ? -6.830 11.719 13.027 1.00 85.50 254 LEU A CA 1
ATOM 2141 C C . LEU A 1 254 ? -5.815 11.330 11.948 1.00 85.50 254 LEU A C 1
ATOM 2143 O O . LEU A 1 254 ? -4.636 11.651 12.064 1.00 85.50 254 LEU A O 1
ATOM 2147 N N . LEU A 1 255 ? -6.269 10.674 10.878 1.00 94.50 255 LEU A N 1
ATOM 2148 C CA . LEU A 1 255 ? -5.393 10.259 9.787 1.00 94.50 255 LEU A CA 1
ATOM 2149 C C . LEU A 1 255 ? -4.846 11.458 9.000 1.00 94.50 255 LEU A C 1
ATOM 2151 O O . LEU A 1 255 ? -3.680 11.472 8.606 1.00 94.50 255 LEU A O 1
ATOM 2155 N N . LYS A 1 256 ? -5.669 12.489 8.789 1.00 92.62 256 LYS A N 1
ATOM 2156 C CA . LYS A 1 256 ? -5.303 13.668 7.994 1.00 92.62 256 LYS A CA 1
ATOM 2157 C C . LYS A 1 256 ? -4.067 14.397 8.533 1.00 92.62 256 LYS A C 1
ATOM 2159 O O . LYS A 1 256 ? -3.256 14.874 7.734 1.00 92.62 256 LYS A O 1
ATOM 2164 N N . ASP A 1 257 ? -3.925 14.473 9.853 1.00 87.06 257 ASP A N 1
ATOM 2165 C CA . ASP A 1 257 ? -2.781 15.120 10.505 1.00 87.06 257 ASP A CA 1
ATOM 2166 C C . ASP A 1 257 ? -1.507 14.263 10.421 1.00 87.06 257 ASP A C 1
ATOM 2168 O O . ASP A 1 257 ? -0.393 14.781 10.273 1.00 87.06 257 ASP A O 1
ATOM 2172 N N . ASP A 1 258 ? -1.665 12.942 10.459 1.00 92.00 258 ASP A N 1
ATOM 2173 C CA . ASP A 1 258 ? -0.546 12.007 10.472 1.00 92.00 258 ASP A CA 1
ATOM 2174 C C . ASP A 1 258 ? 0.061 11.756 9.094 1.00 92.00 258 ASP A C 1
ATOM 2176 O O . ASP A 1 258 ? 1.273 11.566 9.018 1.00 92.00 258 ASP A O 1
ATOM 2180 N N . LEU A 1 259 ? -0.719 11.844 8.008 1.00 91.88 259 LEU A N 1
ATOM 2181 C CA . LEU A 1 259 ? -0.255 11.619 6.625 1.00 91.88 259 LEU A CA 1
ATOM 2182 C C . LEU A 1 259 ? 0.959 12.471 6.209 1.00 91.88 259 LEU A C 1
ATOM 2184 O O . LEU A 1 259 ? 1.639 12.146 5.241 1.00 91.88 259 LEU A O 1
ATOM 2188 N N . LYS A 1 260 ? 1.225 13.574 6.916 1.00 89.12 260 LYS A N 1
ATOM 2189 C CA . LYS A 1 260 ? 2.334 14.507 6.645 1.00 89.12 260 LYS A CA 1
ATOM 2190 C C . LYS A 1 260 ? 3.472 14.419 7.666 1.00 89.12 260 LYS A C 1
ATOM 2192 O O . LYS A 1 260 ? 4.368 15.261 7.658 1.00 89.12 260 LYS A O 1
ATOM 2197 N N . THR A 1 261 ? 3.409 13.465 8.590 1.00 89.50 261 THR A N 1
ATOM 2198 C CA . THR A 1 261 ? 4.344 13.338 9.712 1.00 89.50 261 THR A CA 1
ATOM 2199 C C . THR A 1 261 ? 5.236 12.105 9.521 1.00 89.50 261 THR A C 1
ATOM 2201 O O . THR A 1 261 ? 4.766 11.060 9.080 1.00 89.50 261 THR A O 1
ATOM 2204 N N . ASP A 1 262 ? 6.524 12.202 9.876 1.00 92.12 262 ASP A N 1
ATOM 2205 C CA . ASP A 1 262 ? 7.397 11.021 9.986 1.00 92.12 262 ASP A CA 1
ATOM 2206 C C . ASP A 1 262 ? 6.858 10.098 11.096 1.00 92.12 262 ASP A C 1
ATOM 2208 O O . ASP A 1 262 ? 6.780 10.492 12.264 1.00 92.12 262 ASP A O 1
ATOM 2212 N N . VAL A 1 263 ? 6.516 8.855 10.742 1.00 91.62 263 VAL A N 1
ATOM 2213 C CA . VAL A 1 263 ? 5.969 7.845 11.665 1.00 91.62 263 VAL A CA 1
ATOM 2214 C C . VAL A 1 263 ? 6.879 7.575 12.869 1.00 91.62 263 VAL A C 1
ATOM 2216 O O . VAL A 1 263 ? 6.407 7.284 13.969 1.00 91.62 263 VAL A O 1
ATOM 2219 N N . PHE A 1 264 ? 8.197 7.726 12.709 1.00 90.12 264 PHE A N 1
ATOM 2220 C CA . PHE A 1 264 ? 9.164 7.522 13.792 1.00 90.12 264 PHE A CA 1
ATOM 2221 C C . PHE A 1 264 ? 9.207 8.695 14.783 1.00 90.12 264 PHE A C 1
ATOM 2223 O O . PHE A 1 264 ? 9.763 8.568 15.878 1.00 90.12 264 PHE A O 1
ATOM 2230 N N . GLU A 1 265 ? 8.589 9.821 14.425 1.00 86.88 265 GLU A N 1
ATOM 2231 C CA . GLU A 1 265 ? 8.532 11.053 15.208 1.00 86.88 265 GLU A CA 1
ATOM 2232 C C . GLU A 1 265 ? 7.175 11.250 15.909 1.00 86.88 265 GLU A C 1
ATOM 2234 O O . GLU A 1 265 ? 7.044 12.154 16.736 1.00 86.88 265 GLU A O 1
ATOM 2239 N N . TRP A 1 266 ? 6.180 10.381 15.673 1.00 84.75 266 TRP A N 1
ATOM 2240 C CA . TRP A 1 266 ? 4.839 10.484 16.276 1.00 84.75 266 TRP A CA 1
ATOM 2241 C C . TRP A 1 266 ? 4.847 10.640 17.801 1.00 84.75 266 TRP A C 1
ATOM 2243 O O . TRP A 1 266 ? 4.078 11.426 18.350 1.00 84.75 266 TRP A O 1
ATOM 2253 N N . ARG A 1 267 ? 5.752 9.946 18.503 1.00 68.25 267 ARG A N 1
ATOM 2254 C CA . ARG A 1 267 ? 5.857 10.029 19.971 1.00 68.25 267 ARG A CA 1
ATOM 2255 C C . ARG A 1 267 ? 6.539 11.307 20.473 1.00 68.25 267 ARG A C 1
ATOM 2257 O O . ARG A 1 267 ? 6.372 11.639 21.641 1.00 68.25 267 ARG A O 1
ATOM 2264 N N . LYS A 1 268 ? 7.281 12.042 19.635 1.00 61.62 268 LYS A N 1
ATOM 2265 C CA . LYS A 1 268 ? 7.999 13.257 20.068 1.00 61.62 268 LYS A CA 1
ATOM 2266 C C . LYS A 1 268 ? 7.100 14.493 20.167 1.00 61.62 268 LYS A C 1
ATOM 2268 O O . LYS A 1 268 ? 7.490 15.467 20.802 1.00 61.62 268 LYS A O 1
ATOM 2273 N N . LYS A 1 269 ? 5.880 14.449 19.614 1.00 52.28 269 LYS A N 1
ATOM 2274 C CA . LYS A 1 269 ? 4.888 15.535 19.743 1.00 52.28 269 LYS A CA 1
ATOM 2275 C C . LYS A 1 269 ? 4.236 15.624 21.134 1.00 52.28 269 LYS A C 1
ATOM 2277 O O . LYS A 1 269 ? 3.560 16.606 21.411 1.00 52.28 269 LYS A O 1
ATOM 2282 N N . ALA A 1 270 ? 4.462 14.657 22.025 1.00 44.50 270 ALA A N 1
ATOM 2283 C CA . ALA A 1 270 ? 3.905 14.652 23.377 1.00 44.50 270 ALA A CA 1
ATOM 2284 C C . ALA A 1 270 ? 4.969 14.966 24.446 1.00 44.50 270 ALA A C 1
ATOM 2286 O O . ALA A 1 270 ? 5.292 14.103 25.252 1.00 44.50 270 ALA A O 1
ATOM 2287 N N . THR A 1 271 ? 5.516 16.190 24.472 1.00 43.28 271 THR A N 1
ATOM 2288 C CA . THR A 1 271 ? 6.299 16.663 25.639 1.00 43.28 271 THR A CA 1
ATOM 2289 C C . THR A 1 271 ? 6.316 18.187 25.804 1.00 43.28 271 THR A C 1
ATOM 2291 O O . THR A 1 271 ? 7.362 18.790 25.998 1.00 43.28 271 THR A O 1
ATOM 2294 N N . THR A 1 272 ? 5.141 18.811 25.817 1.00 33.59 272 THR A N 1
ATOM 2295 C CA . THR A 1 272 ? 4.898 19.925 26.747 1.00 33.59 272 THR A CA 1
ATOM 2296 C C . THR A 1 272 ? 3.400 19.971 27.033 1.00 33.59 272 THR A C 1
ATOM 2298 O O . THR A 1 272 ? 2.622 20.152 26.095 1.00 33.59 272 THR A O 1
ATOM 2301 N N . PRO A 1 273 ? 2.947 19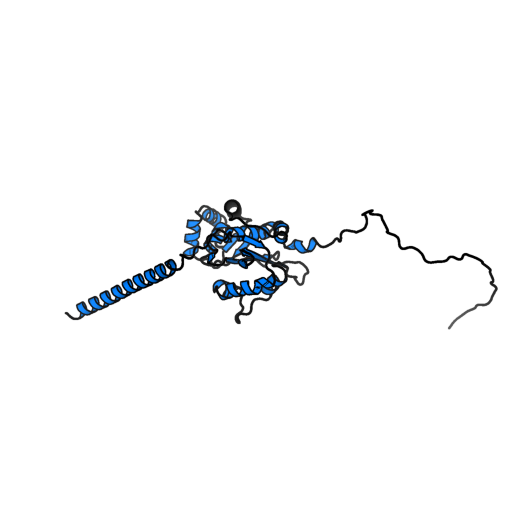.818 28.291 1.00 39.81 273 PRO A N 1
ATOM 2302 C CA . PRO A 1 273 ? 1.639 20.34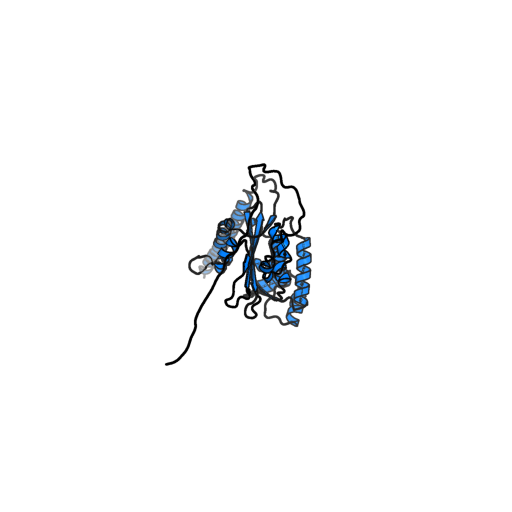8 28.653 1.00 39.81 273 PRO A CA 1
ATOM 2303 C C . PRO A 1 273 ? 1.642 21.834 28.263 1.00 39.81 273 PRO A C 1
ATOM 2305 O O . PRO A 1 273 ? 2.689 22.476 28.418 1.00 39.81 273 PRO A O 1
ATOM 2308 N N . PRO A 1 274 ? 0.532 22.419 27.782 1.00 38.97 274 PRO A N 1
ATOM 2309 C CA . PRO A 1 274 ? 0.447 23.866 27.775 1.00 38.97 274 PRO A CA 1
ATOM 2310 C C . PRO A 1 274 ? 0.670 24.304 29.221 1.00 38.97 274 PRO A C 1
ATOM 2312 O O . PRO A 1 274 ? -0.083 23.927 30.120 1.00 38.97 274 PRO A O 1
ATOM 2315 N N . SER A 1 275 ? 1.770 25.016 29.455 1.00 38.59 275 SER A N 1
ATOM 2316 C CA . SER A 1 275 ? 2.006 25.697 30.715 1.00 38.59 275 SER A CA 1
ATOM 2317 C C . SER A 1 275 ? 0.779 26.563 30.979 1.00 38.59 275 SER A C 1
ATOM 2319 O O . SER A 1 275 ? 0.539 27.529 30.262 1.00 38.59 275 SER A O 1
ATOM 2321 N N . LEU A 1 276 ? 0.003 26.215 32.003 1.00 43.00 276 LEU A N 1
ATOM 2322 C CA . LEU A 1 276 ? -1.082 27.050 32.522 1.00 43.00 276 LEU A CA 1
ATOM 2323 C C . LEU A 1 276 ? -0.564 28.339 33.190 1.00 43.00 276 LEU A C 1
ATOM 2325 O O . LEU A 1 276 ? -1.351 29.092 33.753 1.00 43.00 276 LEU A O 1
ATOM 2329 N N . ALA A 1 277 ? 0.737 28.635 33.126 1.00 46.00 277 ALA A N 1
ATOM 2330 C CA . ALA A 1 277 ? 1.260 29.942 33.488 1.00 46.00 277 ALA A CA 1
ATOM 2331 C C . ALA A 1 277 ? 1.179 30.879 32.274 1.00 46.00 277 ALA A C 1
ATOM 2333 O O . ALA A 1 277 ? 1.964 30.734 31.337 1.00 46.00 277 ALA A O 1
ATOM 2334 N N . ASN A 1 278 ? 0.225 31.815 32.347 1.00 44.53 278 ASN A N 1
ATOM 2335 C CA . ASN A 1 278 ? 0.035 33.037 31.541 1.00 44.53 278 ASN A CA 1
ATOM 2336 C C . ASN A 1 278 ? -1.284 33.124 30.760 1.00 44.53 278 ASN A C 1
ATOM 2338 O O . ASN A 1 278 ? -1.310 33.666 29.661 1.00 44.53 278 ASN A O 1
ATOM 2342 N N . ASN A 1 279 ? -2.393 32.690 31.362 1.00 39.69 279 ASN A N 1
ATOM 2343 C CA . ASN A 1 279 ? -3.668 33.357 31.105 1.00 39.69 279 ASN A CA 1
ATOM 2344 C C . ASN A 1 279 ? -4.106 34.085 32.376 1.00 39.69 279 ASN A C 1
ATOM 2346 O O . ASN A 1 279 ? -4.659 33.487 33.297 1.00 39.69 279 ASN A O 1
ATOM 2350 N N . ASP A 1 280 ? -3.844 35.392 32.388 1.00 48.00 280 ASP A N 1
ATOM 2351 C CA . ASP A 1 280 ? -4.623 36.368 33.141 1.00 48.00 280 ASP A CA 1
ATOM 2352 C C . ASP A 1 280 ? -6.093 36.225 32.729 1.00 48.00 280 ASP A C 1
ATOM 2354 O O . ASP A 1 280 ? -6.544 36.744 31.709 1.00 48.00 280 ASP A O 1
ATOM 2358 N N . LEU A 1 281 ? -6.846 35.480 33.528 1.00 40.12 281 LEU A N 1
ATOM 2359 C CA . LEU A 1 281 ? -8.300 35.509 33.549 1.00 40.12 281 LEU A CA 1
ATOM 2360 C C . LEU A 1 281 ? -8.711 35.527 35.015 1.00 40.12 281 LEU A C 1
ATOM 2362 O O . LEU A 1 281 ? -8.955 34.505 35.655 1.00 40.12 281 LEU A O 1
ATOM 2366 N N . GLY A 1 282 ? -8.731 36.743 35.554 1.00 37.47 282 GLY A N 1
ATOM 2367 C CA . GLY A 1 282 ? -9.433 37.032 36.788 1.00 37.47 282 GLY A CA 1
ATOM 2368 C C . GLY A 1 282 ? -10.918 36.711 36.632 1.00 37.47 282 GLY A C 1
ATOM 2369 O O . GLY A 1 282 ? -11.522 37.023 35.613 1.00 37.47 282 GLY A O 1
ATOM 2370 N N . VAL A 1 283 ? -11.482 36.051 37.639 1.00 32.31 283 VAL A N 1
ATOM 2371 C CA . VAL A 1 283 ? -12.574 36.537 38.500 1.00 32.31 283 VAL A CA 1
ATOM 2372 C C . VAL A 1 283 ? -12.891 35.386 39.458 1.00 32.31 283 VAL A C 1
ATOM 2374 O O . VAL A 1 283 ? -13.533 34.402 39.099 1.00 32.31 283 VAL A O 1
ATOM 2377 N N . LEU A 1 284 ? -12.401 35.503 40.693 1.00 36.03 284 LEU A N 1
ATOM 2378 C CA . LEU A 1 284 ? -12.781 34.635 41.803 1.00 36.03 284 LEU A CA 1
ATOM 2379 C C . LEU A 1 284 ? -14.173 35.053 42.287 1.00 36.03 284 LEU A C 1
ATOM 2381 O O . LEU A 1 284 ? -14.339 36.112 42.892 1.00 36.03 284 LEU A O 1
ATOM 2385 N N . SER A 1 285 ? -15.177 34.216 42.040 1.00 33.00 285 SER A N 1
ATOM 2386 C CA . SER A 1 285 ? -16.468 34.308 42.717 1.00 33.00 285 SER A CA 1
ATOM 2387 C C . SER A 1 285 ? -16.327 33.803 44.157 1.00 33.00 285 SER A C 1
ATOM 2389 O O . SER A 1 285 ? -16.224 32.603 44.394 1.00 33.00 285 SER A O 1
ATOM 2391 N N . ILE A 1 286 ? -16.271 34.762 45.080 1.00 41.84 286 ILE A N 1
ATOM 2392 C CA . ILE A 1 286 ? -16.880 34.795 46.420 1.00 41.84 286 ILE A CA 1
ATOM 2393 C C . ILE A 1 286 ? -17.115 33.425 47.084 1.00 41.84 286 ILE A C 1
ATOM 2395 O O . ILE A 1 286 ? -18.084 32.729 46.788 1.00 41.84 286 ILE A O 1
ATOM 2399 N N . LEU A 1 287 ? -16.309 33.132 48.105 1.00 37.50 287 LEU A N 1
ATOM 2400 C CA . LEU A 1 287 ? -16.772 32.402 49.282 1.00 37.50 287 LEU A CA 1
ATOM 2401 C C . LEU A 1 287 ? -16.532 33.288 50.503 1.00 37.50 287 LEU A C 1
ATOM 2403 O O . LEU A 1 287 ? -15.397 33.516 50.919 1.00 37.50 287 LEU A O 1
ATOM 2407 N N . ASP A 1 288 ? -17.639 33.818 51.010 1.00 34.59 288 ASP A N 1
ATOM 2408 C CA . ASP A 1 288 ? -17.725 34.642 52.204 1.00 34.59 288 ASP A CA 1
ATOM 2409 C C . ASP A 1 288 ? -17.422 33.853 53.486 1.00 34.59 288 ASP A C 1
ATOM 2411 O O . ASP A 1 288 ? -17.855 32.718 53.685 1.00 34.59 288 ASP A O 1
ATOM 2415 N N . ASP A 1 289 ? -16.727 34.562 54.373 1.00 36.62 289 ASP A N 1
ATOM 2416 C CA . ASP A 1 289 ? -16.868 34.601 55.825 1.00 36.62 289 ASP A CA 1
ATOM 2417 C C . ASP A 1 289 ? -16.975 33.303 56.644 1.00 36.62 289 ASP A C 1
ATOM 2419 O O . ASP A 1 289 ? -18.039 32.699 56.801 1.00 36.62 289 ASP A O 1
ATOM 2423 N N . LYS A 1 290 ? -15.926 33.073 57.455 1.00 38.00 290 LYS A N 1
ATOM 2424 C CA . LYS A 1 290 ? -16.085 33.082 58.925 1.00 38.00 290 LYS A CA 1
ATOM 2425 C C . LYS A 1 290 ? -14.765 33.229 59.704 1.00 38.00 290 LYS A C 1
ATOM 2427 O O . LYS A 1 290 ? -14.009 32.289 59.890 1.00 38.00 290 LYS A O 1
ATOM 2432 N N . LYS A 1 291 ? -14.660 34.411 60.323 1.00 35.72 291 LYS A N 1
ATOM 2433 C CA . LYS A 1 291 ? -14.318 34.677 61.739 1.00 35.72 291 LYS A CA 1
ATOM 2434 C C . LYS A 1 291 ? -12.884 34.453 62.275 1.00 35.72 291 LYS A C 1
ATOM 2436 O O . LYS A 1 291 ? -12.524 33.377 62.726 1.00 35.72 291 LYS A O 1
ATOM 2441 N N . LYS A 1 292 ? -12.297 35.629 62.566 1.00 38.94 292 LYS A N 1
ATOM 2442 C CA . LYS A 1 292 ? -11.797 36.137 63.874 1.00 38.94 292 LYS A CA 1
ATOM 2443 C C . LYS A 1 292 ? -10.282 36.105 64.174 1.00 38.94 292 LYS A C 1
ATOM 2445 O O . LYS A 1 292 ? -9.727 35.138 64.669 1.00 38.94 292 LYS A O 1
ATOM 2450 N N . ARG A 1 293 ? -9.721 37.315 64.016 1.00 38.00 293 ARG A N 1
ATOM 2451 C CA . ARG A 1 293 ? -8.560 37.972 64.660 1.00 38.00 293 ARG A CA 1
ATOM 2452 C C . ARG A 1 293 ? -8.268 37.582 66.125 1.00 38.00 293 ARG A C 1
ATOM 2454 O O . ARG A 1 293 ? -9.201 37.570 66.930 1.00 38.00 293 ARG A O 1
ATOM 2461 N N . LYS A 1 294 ? -6.978 37.594 66.507 1.00 35.41 294 LYS A N 1
ATOM 2462 C CA . LYS A 1 294 ? -6.424 38.513 67.536 1.00 35.41 294 LYS A CA 1
ATOM 2463 C C . LYS A 1 294 ? -4.887 38.607 67.488 1.00 35.41 294 LYS A C 1
ATOM 2465 O O . LYS A 1 294 ? -4.228 37.691 67.020 1.00 35.41 294 LYS A O 1
ATOM 2470 N N . ALA A 1 295 ? -4.386 39.761 67.925 1.00 38.56 295 ALA A N 1
ATOM 2471 C CA . ALA A 1 295 ? -3.036 40.299 67.761 1.00 38.56 295 ALA A CA 1
ATOM 2472 C C . ALA A 1 295 ? -2.089 40.064 68.965 1.00 38.56 295 ALA A C 1
ATOM 2474 O O . ALA A 1 295 ? -2.576 39.916 70.081 1.00 38.56 295 ALA A O 1
ATOM 2475 N N . GLU A 1 296 ? -0.783 40.093 68.651 1.00 37.44 296 GLU A N 1
ATOM 2476 C CA . GLU A 1 296 ? 0.450 40.569 69.341 1.00 37.44 296 GLU A CA 1
ATOM 2477 C C . GLU A 1 296 ? 0.700 40.525 70.871 1.00 37.44 296 GLU A C 1
ATOM 2479 O O . GLU A 1 296 ? -0.212 40.675 71.679 1.00 37.44 296 GLU A O 1
ATOM 2484 N N . LYS A 1 297 ? 2.029 40.543 71.169 1.00 35.16 297 LYS A N 1
ATOM 2485 C CA . LYS A 1 297 ? 2.815 40.867 72.399 1.00 35.16 297 LYS A CA 1
ATOM 2486 C C . LYS A 1 297 ? 3.299 39.663 73.238 1.00 35.16 297 LYS A C 1
ATOM 2488 O O . LYS A 1 297 ? 2.525 38.741 73.432 1.00 35.16 297 LYS A O 1
ATOM 2493 N N . ILE A 1 298 ? 4.521 39.572 73.799 1.00 33.75 298 ILE A N 1
ATOM 2494 C CA . ILE A 1 298 ? 5.651 40.487 74.117 1.00 33.75 298 ILE A CA 1
ATOM 2495 C C . ILE A 1 298 ? 6.928 39.623 74.366 1.00 33.75 298 ILE A C 1
ATOM 2497 O O . ILE A 1 298 ? 6.802 38.465 74.759 1.00 33.75 298 ILE A O 1
ATOM 2501 N N . GLU A 1 299 ? 8.124 40.195 74.172 1.00 40.88 299 GLU A N 1
ATOM 2502 C CA . GLU A 1 299 ? 9.456 39.697 74.597 1.00 40.88 299 GLU A CA 1
ATOM 2503 C C . GLU A 1 299 ? 9.629 39.608 76.130 1.00 40.88 299 GLU A C 1
ATOM 2505 O O . GLU A 1 299 ? 9.114 40.468 76.835 1.00 40.88 299 GLU A O 1
ATOM 2510 N N . GLN A 1 300 ? 10.467 38.694 76.645 1.00 32.38 300 GLN A N 1
ATOM 2511 C CA . GLN A 1 300 ? 11.570 39.076 77.552 1.00 32.38 300 GLN A CA 1
ATOM 2512 C C . GLN A 1 300 ? 12.537 37.926 77.883 1.00 32.38 300 GLN A C 1
ATOM 2514 O O . GLN A 1 300 ? 12.187 36.750 77.890 1.00 32.38 300 GLN A O 1
ATOM 2519 N N . GLU A 1 301 ? 13.771 38.359 78.126 1.00 36.84 301 GLU A N 1
ATOM 2520 C CA . GLU A 1 301 ? 15.043 37.669 78.333 1.00 36.84 301 GLU A CA 1
ATOM 2521 C C . GLU A 1 301 ? 15.133 36.816 79.611 1.00 36.84 301 GLU A C 1
ATOM 2523 O O . GLU A 1 301 ? 14.472 37.086 80.611 1.00 36.84 301 GLU A O 1
ATOM 2528 N N . SER A 1 302 ? 16.056 35.846 79.616 1.00 31.61 302 SER A N 1
ATOM 2529 C CA . SER A 1 302 ? 17.043 35.653 80.702 1.00 31.61 302 SER A CA 1
ATOM 2530 C C . SER A 1 302 ? 18.027 34.517 80.369 1.00 31.61 302 SER A C 1
ATOM 2532 O O . SER A 1 302 ? 17.655 33.350 80.300 1.00 31.61 302 SER A O 1
ATOM 2534 N N . PHE A 1 303 ? 19.302 34.869 80.185 1.00 36.22 303 PHE A N 1
ATOM 2535 C CA . PHE A 1 303 ? 20.449 34.022 80.554 1.00 36.22 303 PHE A CA 1
ATOM 2536 C C . PHE A 1 303 ? 20.783 34.311 82.032 1.00 36.22 303 PHE A C 1
ATOM 2538 O O . PHE A 1 303 ? 20.456 35.409 82.499 1.00 36.22 303 PHE A O 1
ATOM 2545 N N . PRO A 1 304 ? 21.393 33.375 82.785 1.00 45.09 304 PRO A N 1
ATOM 2546 C CA . PRO A 1 304 ? 22.865 33.392 82.856 1.00 45.09 304 PRO A CA 1
ATOM 2547 C C . PRO A 1 304 ? 23.554 32.017 83.045 1.00 45.09 304 PRO A C 1
ATOM 2549 O O . PRO A 1 304 ? 22.940 31.086 83.554 1.00 45.09 304 PRO A O 1
ATOM 2552 N N . ASP A 1 305 ? 24.834 31.972 82.628 1.00 33.31 305 ASP A N 1
ATOM 2553 C CA . ASP A 1 305 ? 26.036 31.428 83.312 1.00 33.31 305 ASP A CA 1
ATOM 2554 C C . ASP A 1 305 ? 26.021 29.989 83.890 1.00 33.31 305 ASP A C 1
ATOM 2556 O O . ASP A 1 305 ? 25.046 29.531 84.461 1.00 33.31 305 ASP A O 1
ATOM 2560 N N . GLN A 1 306 ? 27.085 29.183 83.894 1.00 34.88 306 GLN A N 1
ATOM 2561 C CA . GLN A 1 306 ? 28.490 29.275 83.494 1.00 34.88 306 GLN A CA 1
ATOM 2562 C C . GLN A 1 306 ? 29.096 27.856 83.654 1.00 34.88 306 GLN A C 1
ATOM 2564 O O . GLN A 1 306 ? 28.493 26.982 84.276 1.00 34.88 306 GLN A O 1
ATOM 2569 N N . ASP A 1 307 ? 30.338 27.711 83.190 1.00 33.28 307 ASP A N 1
ATOM 2570 C CA . ASP A 1 307 ? 31.408 26.907 83.804 1.00 33.28 307 ASP A CA 1
ATOM 2571 C C . ASP A 1 307 ? 31.756 25.469 83.340 1.00 33.28 307 ASP A C 1
ATOM 2573 O O . ASP A 1 307 ? 31.098 24.474 83.627 1.00 33.28 307 ASP A O 1
ATOM 2577 N N . ASN A 1 308 ? 32.973 25.435 82.768 1.00 37.50 308 ASN A N 1
ATOM 2578 C CA . ASN A 1 308 ? 34.105 24.544 83.064 1.00 37.50 308 ASN A CA 1
ATOM 2579 C C . ASN A 1 308 ? 34.306 23.232 82.268 1.00 37.50 308 ASN A C 1
ATOM 2581 O O . ASN A 1 308 ? 33.900 22.137 82.639 1.00 37.50 308 ASN A O 1
ATOM 2585 N N . ASN A 1 309 ? 35.110 23.399 81.207 1.00 36.16 309 ASN A N 1
ATOM 2586 C CA . ASN A 1 309 ? 36.252 22.577 80.734 1.00 36.16 309 ASN A CA 1
ATOM 2587 C C . ASN A 1 309 ? 37.074 21.910 81.893 1.00 36.16 309 ASN A C 1
ATOM 2589 O O . ASN A 1 309 ? 36.916 22.390 83.015 1.00 36.16 309 ASN A O 1
ATOM 2593 N N . PRO A 1 310 ? 38.054 20.969 81.703 1.00 51.00 310 PRO A N 1
ATOM 2594 C CA . PRO A 1 310 ? 38.756 20.580 80.459 1.00 51.00 310 PRO A CA 1
ATOM 2595 C C . PRO A 1 310 ? 39.304 19.107 80.333 1.00 51.00 310 PRO A C 1
ATOM 2597 O O . PRO A 1 310 ? 39.232 18.302 81.251 1.00 51.00 310 PRO A O 1
ATOM 2600 N N . LEU A 1 311 ? 39.977 18.844 79.194 1.00 38.62 311 LEU A N 1
ATOM 2601 C CA . LEU A 1 311 ? 41.240 18.079 78.985 1.00 38.62 311 LEU A CA 1
ATOM 2602 C C . LEU A 1 311 ? 41.351 16.527 79.121 1.00 38.62 311 LEU A C 1
ATOM 2604 O O . LEU A 1 311 ? 41.251 15.952 80.194 1.00 38.62 311 LEU A O 1
ATOM 2608 N N . ASN A 1 312 ? 41.875 15.963 78.017 1.00 36.62 312 ASN A N 1
ATOM 2609 C CA . ASN A 1 312 ? 42.984 14.994 77.863 1.00 36.62 312 ASN A CA 1
ATOM 2610 C C . ASN A 1 312 ? 42.828 13.460 78.004 1.00 36.62 312 ASN A C 1
ATOM 2612 O O . ASN A 1 312 ? 42.524 12.923 79.058 1.00 36.62 312 ASN A O 1
ATOM 2616 N N . ASN A 1 313 ? 43.301 12.820 76.920 1.00 37.78 313 ASN A N 1
ATOM 2617 C CA . ASN A 1 313 ? 44.163 11.634 76.781 1.00 37.78 313 ASN A CA 1
ATOM 2618 C C . ASN A 1 313 ? 43.778 10.299 77.435 1.00 37.78 313 ASN A C 1
ATOM 2620 O O . ASN A 1 313 ? 43.895 10.125 78.646 1.00 37.78 313 ASN A O 1
ATOM 2624 N N . SER A 1 314 ? 43.600 9.283 76.583 1.00 39.81 314 SER A N 1
ATOM 2625 C CA . SER A 1 314 ? 44.460 8.083 76.526 1.00 39.81 314 SER A CA 1
ATOM 2626 C C . SER A 1 314 ? 44.364 7.429 75.153 1.00 39.81 314 SER A C 1
ATOM 2628 O O . SER A 1 314 ? 43.239 7.416 74.604 1.00 39.81 314 SER A O 1
#